Protein AF-A0A7L5A5Z2-F1 (afdb_monomer_lite)

Foldseek 3Di:
DDDDDDDPDPPDDPPPPLVVQADDDFVNVQVQVQVVLVPVQFAWFWQFQDDFDWAAPVCCVVVDDSNLVLVLCVVLVQKDWDWDWAFDQDPVGTDDTDITIIIDGDPVNVVQWDWDADPVGIIITGTFFTKHFPGFDDKDDWDDDPPKTKIKTKTAIATHNGHPSLPDPSNCVVRVSSVCNHVSHPPDIDIFMWMRDSRHIHTDDD

Radius of gyration: 25.79 Å; chains: 1; bounding box: 91×54×58 Å

pLDDT: mean 88.79, std 13.99, range [39.03, 98.56]

Secondary structure (DSSP, 8-state):
---------------THHHHTTS--HHHHHHHHHHHHHHH-EEEEEEESSSSEEEEHHHHHHT-TTHHHHHHHHHTTSEEEEEEEEPPEETTEEPPPEEEEEEEE-HHHHTTEEEEEETTEEEEEEEEEEEEEEEEEEEPPPEEETTEEEEEEEEEEEEES--GGGG-HHHHHH-HHHHHHHHHTTTSEEEEEEEEETTEEEE---

Structure (mmCIF, N/CA/C/O backbone):
data_AF-A0A7L5A5Z2-F1
#
_entry.id   AF-A0A7L5A5Z2-F1
#
loop_
_atom_site.group_PDB
_atom_site.id
_atom_site.type_symbol
_atom_site.label_atom_id
_atom_site.label_alt_id
_atom_site.label_comp_id
_atom_site.label_asym_id
_atom_site.label_entity_id
_atom_site.label_seq_id
_atom_site.pdbx_PDB_ins_code
_atom_site.Cartn_x
_atom_site.Cartn_y
_atom_site.Cartn_z
_atom_site.occupancy
_atom_site.B_iso_or_equiv
_atom_site.auth_seq_id
_atom_site.auth_comp_id
_atom_site.auth_asym_id
_atom_site.auth_atom_id
_atom_site.pdbx_PDB_model_num
ATOM 1 N N . MET A 1 1 ? 67.287 -31.327 -19.440 1.00 39.38 1 MET A N 1
ATOM 2 C CA . MET A 1 1 ? 66.586 -30.627 -20.539 1.00 39.38 1 MET A CA 1
ATOM 3 C C . MET A 1 1 ? 65.178 -30.316 -20.064 1.00 39.38 1 MET A C 1
ATOM 5 O O . MET A 1 1 ? 64.543 -31.178 -19.475 1.00 39.38 1 MET A O 1
ATOM 9 N N . ARG A 1 2 ? 64.784 -29.047 -20.162 1.00 42.53 2 ARG A N 1
ATOM 10 C CA . ARG A 1 2 ? 63.704 -28.406 -19.405 1.00 42.53 2 ARG A CA 1
ATOM 11 C C . ARG A 1 2 ? 62.536 -28.150 -20.361 1.00 42.53 2 ARG A C 1
ATOM 13 O O . ARG A 1 2 ? 62.615 -27.197 -21.124 1.00 42.53 2 ARG A O 1
ATOM 20 N N . ASN A 1 3 ? 61.491 -28.978 -20.331 1.00 39.03 3 ASN A N 1
ATOM 21 C CA . ASN A 1 3 ? 60.297 -28.775 -21.162 1.00 39.03 3 ASN A CA 1
ATOM 22 C C . ASN A 1 3 ? 59.160 -28.185 -20.322 1.00 39.03 3 ASN A C 1
ATOM 24 O O . ASN A 1 3 ? 58.418 -28.898 -19.653 1.00 39.03 3 ASN A O 1
ATOM 28 N N . PHE A 1 4 ? 59.051 -26.858 -20.363 1.00 44.47 4 PHE A N 1
ATOM 29 C CA . PHE A 1 4 ? 57.881 -26.113 -19.907 1.00 44.47 4 PHE A CA 1
ATOM 30 C C . PHE A 1 4 ? 56.745 -26.310 -20.918 1.00 44.47 4 PHE A C 1
ATOM 32 O O . PHE A 1 4 ? 56.842 -25.832 -22.045 1.00 44.47 4 PHE A O 1
ATOM 39 N N . SER A 1 5 ? 55.672 -26.996 -20.523 1.00 58.53 5 SER A N 1
ATOM 40 C CA . SER A 1 5 ? 54.412 -26.985 -21.275 1.00 58.53 5 SER A CA 1
ATOM 41 C C . SER A 1 5 ? 53.570 -25.810 -20.784 1.00 58.53 5 SER A C 1
ATOM 43 O O . SER A 1 5 ? 53.198 -25.742 -19.614 1.00 58.53 5 SER A O 1
ATOM 45 N N . ILE A 1 6 ? 53.341 -24.847 -21.673 1.00 57.06 6 ILE A N 1
ATOM 46 C CA . ILE A 1 6 ? 52.584 -23.619 -21.424 1.00 57.06 6 ILE A CA 1
ATOM 47 C C . ILE A 1 6 ? 51.089 -23.963 -21.421 1.00 57.06 6 ILE A C 1
ATOM 49 O O . ILE A 1 6 ? 50.541 -24.381 -22.438 1.00 57.06 6 ILE A O 1
ATOM 53 N N . PHE A 1 7 ? 50.426 -23.769 -20.279 1.00 52.56 7 PHE A N 1
ATOM 54 C CA . PHE A 1 7 ? 48.967 -23.749 -20.182 1.00 52.56 7 PHE A CA 1
ATOM 55 C C . PHE A 1 7 ? 48.434 -22.472 -20.853 1.00 52.56 7 PHE A C 1
ATOM 57 O O . PHE A 1 7 ? 48.568 -21.376 -20.313 1.00 52.56 7 PHE A O 1
ATOM 64 N N . LEU A 1 8 ? 47.819 -22.607 -22.029 1.00 51.53 8 LEU A N 1
ATOM 65 C CA . LEU A 1 8 ? 47.024 -21.551 -22.662 1.00 51.53 8 LEU A CA 1
ATOM 66 C C . LEU A 1 8 ? 45.628 -21.539 -22.025 1.00 51.53 8 LEU A C 1
ATOM 68 O O . LEU A 1 8 ? 44.729 -22.272 -22.430 1.00 51.53 8 LEU A O 1
ATOM 72 N N . LEU A 1 9 ? 45.459 -20.711 -20.994 1.00 51.78 9 LEU A N 1
ATOM 73 C CA . LEU A 1 9 ? 44.155 -20.395 -20.419 1.00 51.78 9 LEU A CA 1
ATOM 74 C C . LEU A 1 9 ? 43.456 -19.382 -21.344 1.00 51.78 9 LEU A C 1
ATOM 76 O O . LEU A 1 9 ? 43.752 -18.189 -21.315 1.00 51.78 9 LEU A O 1
ATOM 80 N N . ALA A 1 10 ? 42.548 -19.855 -22.197 1.00 51.62 10 ALA A N 1
ATOM 81 C CA . ALA A 1 10 ? 41.680 -18.994 -22.994 1.00 51.62 10 ALA A CA 1
ATOM 82 C C . ALA A 1 10 ? 40.624 -18.342 -22.082 1.00 51.62 10 ALA A C 1
ATOM 84 O O . ALA A 1 10 ? 39.546 -18.887 -21.854 1.00 51.62 10 ALA A O 1
ATOM 85 N N . GLY A 1 11 ? 40.951 -17.176 -21.524 1.00 54.25 11 GLY A N 1
ATOM 86 C CA . GLY A 1 11 ? 39.996 -16.322 -20.823 1.00 54.25 11 GLY A CA 1
ATOM 87 C C . GLY A 1 11 ? 39.050 -15.658 -21.820 1.00 54.25 11 GLY A C 1
ATOM 88 O O . GLY A 1 11 ? 39.396 -14.649 -22.430 1.00 54.25 11 GLY A O 1
ATOM 89 N N . VAL A 1 12 ? 37.854 -16.218 -22.000 1.00 57.66 12 VAL A N 1
ATOM 90 C CA . VAL A 1 12 ? 36.779 -15.569 -22.759 1.00 57.66 12 VAL A CA 1
ATOM 91 C C . VAL A 1 12 ? 36.248 -14.395 -21.938 1.00 57.66 12 VAL A C 1
ATOM 93 O O . VAL A 1 12 ? 35.679 -14.560 -20.860 1.00 57.66 12 VAL A O 1
ATOM 96 N N . VAL A 1 13 ? 36.456 -13.189 -22.458 1.00 55.66 13 VAL A N 1
ATOM 97 C CA . VAL A 1 13 ? 35.975 -11.931 -21.888 1.00 55.66 13 VAL A CA 1
ATOM 98 C C . VAL A 1 13 ? 34.462 -11.818 -22.111 1.00 55.66 13 VAL A C 1
ATOM 100 O O . VAL A 1 13 ? 34.002 -11.499 -23.205 1.00 55.66 13 VAL A O 1
ATOM 103 N N . ALA A 1 14 ? 33.667 -12.057 -21.068 1.00 54.28 14 ALA A N 1
ATOM 104 C CA . ALA A 1 14 ? 32.229 -11.793 -21.073 1.00 54.28 14 ALA A CA 1
ATOM 105 C C . ALA A 1 14 ? 31.945 -10.312 -20.738 1.00 54.28 14 ALA A C 1
ATOM 107 O O . ALA A 1 14 ? 31.600 -9.983 -19.607 1.00 54.28 14 ALA A O 1
ATOM 108 N N . LEU A 1 15 ? 32.100 -9.401 -21.711 1.00 51.59 15 LEU A N 1
ATOM 109 C CA . LEU A 1 15 ? 31.784 -7.963 -21.545 1.00 51.59 15 LEU A CA 1
ATOM 110 C C . LEU A 1 15 ? 30.523 -7.489 -22.297 1.00 51.59 15 LEU A C 1
ATOM 112 O O . LEU A 1 15 ? 30.176 -6.312 -22.236 1.00 51.59 15 LEU A O 1
ATOM 116 N N . THR A 1 16 ? 29.780 -8.368 -22.973 1.00 54.44 16 THR A N 1
ATOM 117 C CA . THR A 1 16 ? 28.629 -7.958 -23.808 1.00 54.44 16 THR A CA 1
ATOM 118 C C . THR A 1 16 ? 27.336 -7.679 -23.028 1.00 54.44 16 THR A C 1
ATOM 120 O O . THR A 1 16 ? 26.398 -7.100 -23.578 1.00 54.44 16 THR A O 1
ATOM 123 N N . ALA A 1 17 ? 27.266 -8.024 -21.739 1.00 55.34 17 ALA A N 1
ATOM 124 C CA . ALA A 1 17 ? 26.054 -7.831 -20.940 1.00 55.34 17 ALA A CA 1
ATOM 125 C C . ALA A 1 17 ? 25.769 -6.351 -20.607 1.00 55.34 17 ALA A C 1
ATOM 127 O O . ALA A 1 17 ? 24.603 -5.957 -20.558 1.00 55.34 17 ALA A O 1
ATOM 128 N N . CYS A 1 18 ? 26.796 -5.508 -20.442 1.00 60.94 18 CYS A N 1
ATOM 129 C CA . CYS A 1 18 ? 26.601 -4.104 -20.051 1.00 60.94 18 CYS A CA 1
ATOM 130 C C . CYS A 1 18 ? 25.964 -3.242 -21.152 1.00 60.94 18 CYS A C 1
ATOM 132 O O . CYS A 1 18 ? 25.148 -2.375 -20.845 1.0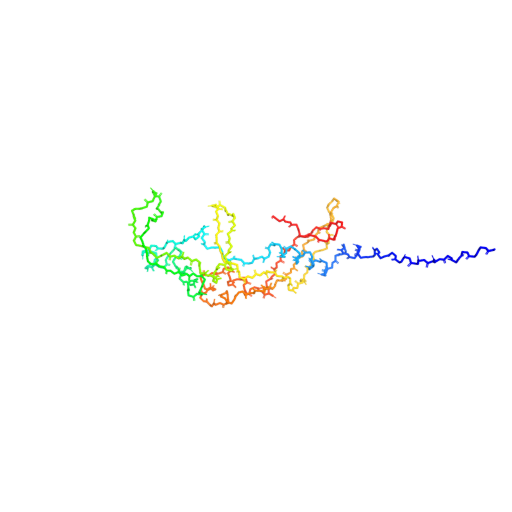0 60.94 18 CYS A O 1
ATOM 134 N N . ASP A 1 19 ? 26.280 -3.489 -22.426 1.00 69.00 19 ASP A N 1
ATOM 135 C CA . ASP A 1 19 ? 25.712 -2.703 -23.532 1.00 69.00 19 ASP A CA 1
ATOM 136 C C . ASP A 1 19 ? 24.227 -3.034 -23.770 1.00 69.00 19 ASP A C 1
ATOM 138 O O . ASP A 1 19 ? 23.398 -2.157 -24.015 1.00 69.00 19 ASP A O 1
ATOM 142 N N . SER A 1 20 ? 23.844 -4.302 -23.582 1.00 82.19 20 SER A N 1
ATOM 143 C CA . SER A 1 20 ? 22.450 -4.740 -23.725 1.00 82.19 20 SER A CA 1
ATOM 144 C C . SER A 1 20 ? 21.488 -4.087 -22.725 1.00 82.19 20 SER A C 1
ATOM 146 O O . SER A 1 20 ? 20.353 -3.789 -23.095 1.00 82.19 20 SER A O 1
ATOM 148 N N . ALA A 1 21 ? 21.934 -3.803 -21.495 1.00 85.44 21 ALA A N 1
ATOM 149 C CA . ALA A 1 21 ? 21.104 -3.216 -20.437 1.00 85.44 21 ALA A CA 1
ATOM 150 C C . ALA A 1 21 ? 20.730 -1.746 -20.701 1.00 85.44 21 ALA A C 1
ATOM 152 O O . ALA A 1 21 ? 19.784 -1.221 -20.111 1.00 85.44 21 ALA A O 1
ATOM 153 N N . ARG A 1 22 ? 21.473 -1.082 -21.594 1.00 89.75 22 ARG A N 1
ATOM 154 C CA . ARG A 1 22 ? 21.305 0.332 -21.947 1.00 89.75 22 ARG A CA 1
ATOM 155 C C . ARG A 1 22 ? 20.376 0.540 -23.141 1.00 89.75 22 ARG A C 1
ATOM 157 O O . ARG A 1 22 ? 19.826 1.625 -23.304 1.00 89.75 22 ARG A O 1
ATOM 164 N N . LYS A 1 23 ? 20.146 -0.496 -23.954 1.00 92.56 23 LYS A N 1
ATOM 165 C CA . LYS A 1 23 ? 19.231 -0.422 -25.102 1.00 92.56 23 LYS A CA 1
ATOM 166 C C . LYS A 1 23 ? 17.790 -0.162 -24.638 1.00 92.56 23 LYS A C 1
ATOM 168 O O . LYS A 1 23 ? 17.363 -0.769 -23.650 1.00 92.56 23 LYS A O 1
ATOM 173 N N . PRO A 1 24 ? 17.019 0.698 -25.322 1.00 94.25 24 PRO A N 1
ATOM 174 C CA . PRO A 1 24 ? 15.598 0.847 -25.037 1.00 94.25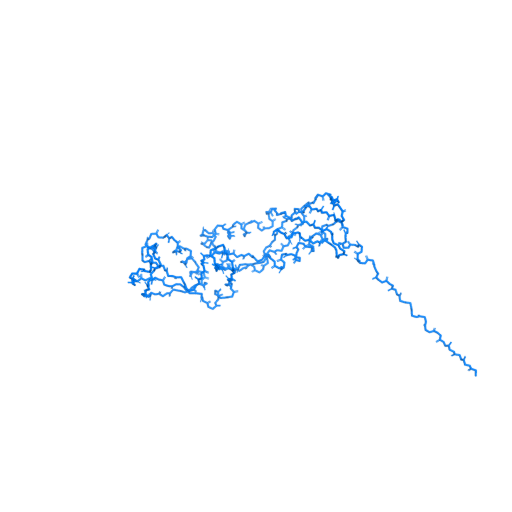 24 PRO A CA 1
ATOM 175 C C . PRO A 1 24 ? 14.871 -0.445 -25.420 1.00 94.25 24 PRO A C 1
ATOM 177 O O . PRO A 1 24 ? 14.907 -0.879 -26.569 1.00 94.25 24 PRO A O 1
ATOM 180 N N . SER A 1 25 ? 14.258 -1.106 -24.442 1.00 95.94 25 SER A N 1
ATOM 181 C CA . SER A 1 25 ? 13.492 -2.332 -24.667 1.00 95.94 25 SER A CA 1
ATOM 182 C C . SER A 1 25 ? 12.504 -2.567 -23.534 1.00 95.94 25 SER A C 1
ATOM 184 O O . SER A 1 25 ? 12.771 -2.209 -22.384 1.00 95.94 25 SER A O 1
ATOM 186 N N . ALA A 1 26 ? 11.397 -3.251 -23.833 1.00 96.94 26 ALA A N 1
ATOM 187 C CA . ALA A 1 26 ? 10.417 -3.644 -22.823 1.00 96.94 26 ALA A CA 1
ATOM 188 C C . ALA A 1 26 ? 11.057 -4.417 -21.653 1.00 96.94 26 ALA A C 1
ATOM 190 O O . ALA A 1 26 ? 10.705 -4.183 -20.500 1.00 96.94 26 ALA A O 1
ATOM 191 N N . GLY A 1 27 ? 12.031 -5.295 -21.926 1.00 97.19 27 GLY A N 1
ATOM 192 C CA . GLY A 1 27 ? 12.733 -6.060 -20.892 1.00 97.19 27 GLY A CA 1
ATOM 193 C C . GLY A 1 27 ? 13.548 -5.179 -19.941 1.00 97.19 27 GLY A C 1
ATOM 194 O O . GLY A 1 27 ? 13.452 -5.333 -18.723 1.00 97.19 27 GLY A O 1
ATOM 195 N N . ASN A 1 28 ? 14.299 -4.215 -20.478 1.00 97.06 28 ASN A N 1
ATOM 196 C CA . ASN A 1 28 ? 15.104 -3.308 -19.659 1.00 97.06 28 ASN A CA 1
ATOM 197 C C . ASN A 1 28 ? 14.233 -2.330 -18.862 1.00 97.06 28 ASN A C 1
ATOM 199 O O . ASN A 1 28 ? 14.493 -2.113 -17.680 1.00 97.06 28 ASN A O 1
ATOM 203 N N . PHE A 1 29 ? 13.172 -1.792 -19.470 1.00 97.69 29 PHE A N 1
ATOM 204 C CA . PHE A 1 29 ? 12.239 -0.903 -18.776 1.00 97.69 29 PHE A CA 1
ATOM 205 C C . PHE A 1 29 ? 11.471 -1.626 -17.679 1.00 97.69 29 PHE A C 1
ATOM 207 O O . PHE A 1 29 ? 11.378 -1.117 -16.566 1.00 97.69 29 PHE A O 1
ATOM 214 N N . ARG A 1 30 ? 10.990 -2.844 -17.953 1.00 98.00 30 ARG A N 1
ATOM 215 C CA . ARG A 1 30 ? 10.365 -3.686 -16.934 1.00 98.00 30 ARG A CA 1
ATOM 216 C C . ARG A 1 30 ? 11.300 -3.897 -15.754 1.00 98.00 30 ARG A C 1
ATOM 218 O O . ARG A 1 30 ? 10.888 -3.672 -14.627 1.00 98.00 30 ARG A O 1
ATOM 225 N N . LYS A 1 31 ? 12.556 -4.276 -16.007 1.00 97.00 31 LYS A N 1
ATOM 226 C CA . LYS A 1 31 ? 13.551 -4.480 -14.948 1.00 97.00 31 LYS A CA 1
ATOM 227 C C . LYS A 1 31 ? 13.756 -3.215 -14.110 1.00 97.00 31 LYS A C 1
ATOM 229 O O . LYS A 1 31 ? 13.762 -3.308 -12.888 1.00 97.00 31 LYS A O 1
ATOM 234 N N . ALA A 1 32 ? 13.893 -2.057 -14.752 1.00 96.69 32 ALA A N 1
ATOM 235 C CA . ALA A 1 32 ? 14.058 -0.776 -14.070 1.00 96.69 32 ALA A CA 1
ATOM 236 C C . ALA A 1 32 ? 12.845 -0.427 -13.190 1.00 96.69 32 ALA A C 1
ATOM 238 O O . ALA A 1 32 ? 13.001 -0.054 -12.027 1.00 96.69 32 ALA A O 1
ATOM 239 N N . ILE A 1 33 ? 11.632 -0.593 -13.726 1.00 97.62 33 ILE A N 1
ATOM 240 C CA . ILE A 1 33 ? 10.387 -0.304 -13.008 1.00 97.62 33 ILE A CA 1
ATOM 241 C C . ILE A 1 33 ? 10.164 -1.320 -11.880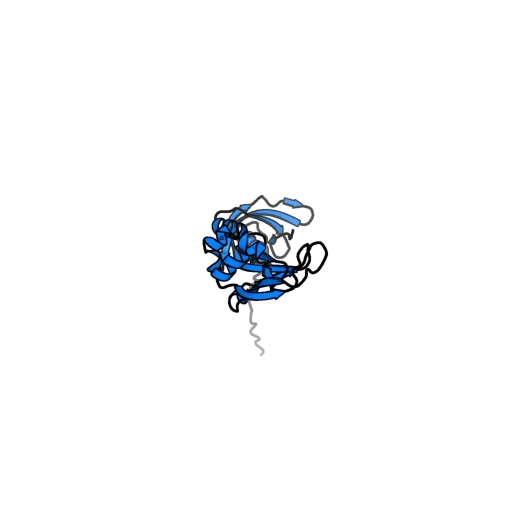 1.00 97.62 33 ILE A C 1
ATOM 243 O O . ILE A 1 33 ? 9.846 -0.913 -10.771 1.00 97.62 33 ILE A O 1
ATOM 247 N N . ASP A 1 34 ? 10.398 -2.616 -12.095 1.00 96.81 34 ASP A N 1
ATOM 248 C CA . ASP A 1 34 ? 10.294 -3.637 -11.042 1.00 96.81 34 ASP A CA 1
ATOM 249 C C . ASP A 1 34 ? 11.307 -3.382 -9.910 1.00 96.81 34 ASP A C 1
ATOM 251 O O . ASP A 1 34 ? 10.969 -3.527 -8.738 1.00 96.81 34 ASP A O 1
ATOM 255 N N . GLN A 1 35 ? 12.529 -2.933 -10.220 1.00 95.81 35 GLN A N 1
ATOM 256 C CA . GLN A 1 35 ? 13.513 -2.529 -9.204 1.00 95.81 35 GLN A CA 1
ATOM 257 C C . GLN A 1 35 ? 13.062 -1.308 -8.394 1.00 95.81 35 GLN A C 1
ATOM 259 O O . GLN A 1 35 ? 13.336 -1.229 -7.194 1.00 95.81 35 GLN A O 1
ATOM 264 N N . TYR A 1 36 ? 12.387 -0.357 -9.039 1.00 96.00 36 TYR A N 1
ATOM 265 C CA . TYR A 1 36 ? 11.783 0.791 -8.370 1.00 96.00 36 TYR A CA 1
ATOM 266 C C . TYR A 1 36 ? 10.607 0.359 -7.478 1.00 96.00 36 TYR A C 1
ATOM 268 O O . TYR A 1 36 ? 10.575 0.679 -6.287 1.00 96.00 36 TYR A O 1
ATOM 276 N N . LEU A 1 37 ? 9.685 -0.444 -8.013 1.00 95.88 37 LEU A N 1
ATOM 277 C CA . LEU A 1 37 ? 8.515 -0.947 -7.295 1.00 95.88 37 LEU A CA 1
ATOM 278 C C . LEU A 1 37 ? 8.887 -1.897 -6.147 1.00 95.88 37 LEU A C 1
ATOM 280 O O . LEU A 1 37 ? 8.222 -1.893 -5.119 1.00 95.88 37 LEU A O 1
ATOM 284 N N . ALA A 1 38 ? 9.995 -2.631 -6.232 1.00 94.75 38 ALA A N 1
ATOM 285 C CA . ALA A 1 38 ? 10.497 -3.413 -5.101 1.00 94.75 38 ALA A CA 1
ATOM 286 C C . ALA A 1 38 ? 10.843 -2.541 -3.876 1.00 94.75 38 ALA A C 1
ATOM 288 O O . ALA A 1 38 ? 10.829 -3.029 -2.748 1.00 94.75 38 ALA A O 1
ATOM 289 N N . LYS A 1 39 ? 11.152 -1.253 -4.085 1.00 91.94 39 LYS A N 1
ATOM 290 C CA . LYS A 1 39 ? 11.479 -0.297 -3.016 1.00 91.94 39 LYS A CA 1
ATOM 291 C C . LYS A 1 39 ? 10.279 0.548 -2.588 1.00 91.94 39 LYS A C 1
ATOM 293 O O . LYS A 1 39 ? 10.166 0.868 -1.411 1.00 91.94 39 LYS A O 1
ATOM 298 N N . GLN A 1 40 ? 9.422 0.939 -3.534 1.00 88.56 40 GLN A N 1
ATOM 299 C CA . GLN A 1 40 ? 8.365 1.944 -3.317 1.00 88.56 40 GLN A CA 1
ATOM 300 C C . GLN A 1 40 ? 6.958 1.475 -3.723 1.00 88.56 40 GLN A C 1
ATOM 302 O O . GLN A 1 40 ? 5.994 2.219 -3.604 1.00 88.56 40 GLN A O 1
ATOM 307 N N . GLY A 1 41 ? 6.813 0.241 -4.199 1.00 90.00 41 GLY A N 1
ATOM 308 C CA . GLY A 1 41 ? 5.571 -0.295 -4.758 1.00 90.00 41 GLY A CA 1
ATOM 309 C C . GLY A 1 41 ? 4.582 -0.836 -3.729 1.00 90.00 41 GLY A C 1
ATOM 310 O O . GLY A 1 41 ? 3.584 -1.429 -4.133 1.00 90.00 41 GLY A O 1
ATOM 311 N N . LYS A 1 42 ? 4.826 -0.662 -2.425 1.00 94.38 42 LYS A N 1
ATOM 312 C CA . LYS A 1 42 ? 3.885 -1.093 -1.383 1.00 94.38 42 LYS A CA 1
ATOM 313 C C . LYS A 1 42 ? 2.570 -0.332 -1.502 1.00 94.38 42 LYS A C 1
ATOM 315 O O . LYS A 1 42 ? 2.546 0.895 -1.442 1.00 94.38 42 LYS A O 1
ATOM 320 N N . THR A 1 43 ? 1.472 -1.065 -1.635 1.00 95.31 43 THR A N 1
ATOM 321 C CA . THR A 1 43 ? 0.124 -0.498 -1.670 1.00 95.31 43 THR A CA 1
ATOM 322 C C . THR A 1 43 ? -0.467 -0.539 -0.273 1.00 95.31 43 THR A C 1
ATOM 324 O O . THR A 1 43 ? -0.669 -1.621 0.280 1.00 95.31 43 THR A O 1
ATOM 327 N N . CYS A 1 44 ? -0.729 0.633 0.302 1.00 95.62 44 CYS A N 1
ATOM 328 C CA . CYS A 1 44 ? -1.257 0.771 1.655 1.00 95.62 44 CYS A CA 1
ATOM 329 C C . CYS A 1 44 ? -2.409 1.766 1.674 1.00 95.62 44 CYS A C 1
ATOM 331 O O . CYS A 1 44 ? -2.341 2.787 0.991 1.00 95.62 44 CYS A O 1
ATOM 333 N N . THR A 1 45 ? -3.422 1.471 2.485 1.00 95.19 45 THR A N 1
ATOM 334 C CA . THR A 1 45 ? -4.485 2.424 2.805 1.00 95.19 45 THR A CA 1
ATOM 335 C C . THR A 1 45 ? -4.145 3.108 4.126 1.00 95.19 45 THR A C 1
ATOM 337 O O . THR A 1 45 ? -3.874 2.442 5.130 1.00 95.19 45 THR A O 1
ATOM 340 N N . TRP A 1 46 ? -4.040 4.436 4.105 1.00 93.19 46 TRP A N 1
ATOM 341 C CA . TRP A 1 46 ? -3.632 5.244 5.258 1.00 93.19 46 TRP A CA 1
ATOM 342 C C . TRP A 1 46 ? -4.876 5.724 5.984 1.00 93.19 46 TRP A C 1
ATOM 344 O O . TRP A 1 46 ? -5.716 6.383 5.380 1.00 93.19 46 TRP A O 1
ATOM 354 N N . VAL A 1 47 ? -4.990 5.387 7.265 1.00 90.00 47 VAL A N 1
ATOM 355 C CA . VAL A 1 47 ? -6.268 5.480 7.980 1.00 90.00 47 VAL A CA 1
ATOM 356 C C . VAL A 1 47 ? -6.238 6.580 9.033 1.00 90.00 47 VAL A C 1
ATOM 358 O O . VAL A 1 47 ? -7.146 7.398 9.108 1.00 90.00 47 VAL A O 1
ATOM 361 N N . VAL A 1 48 ? -5.179 6.630 9.841 1.00 89.62 48 VAL A N 1
ATOM 362 C CA . VAL A 1 48 ? -5.074 7.533 10.999 1.00 89.62 48 VAL A CA 1
ATOM 363 C C . VAL A 1 48 ? -3.642 8.019 11.185 1.00 89.62 48 VAL A C 1
ATOM 365 O O . VAL A 1 48 ? -2.735 7.591 10.477 1.00 89.62 48 VAL A O 1
ATOM 368 N N . THR A 1 49 ? -3.406 8.910 12.145 1.00 87.69 49 THR A N 1
ATOM 369 C CA . THR A 1 49 ? -2.049 9.345 12.508 1.00 87.69 49 THR A CA 1
ATOM 370 C C . THR A 1 49 ? -1.287 8.260 13.270 1.00 87.69 49 THR A C 1
ATOM 372 O O . THR A 1 49 ? -0.134 7.966 12.951 1.00 87.69 49 THR A O 1
ATOM 375 N N . SER A 1 50 ? -1.943 7.615 14.236 1.00 89.81 50 SER A N 1
ATOM 376 C CA . SER A 1 50 ? -1.408 6.495 15.011 1.00 89.81 50 SER A CA 1
ATOM 377 C C . SER A 1 50 ? -2.525 5.644 15.623 1.00 89.81 50 SER A C 1
ATOM 379 O O . SER A 1 50 ? -3.670 6.074 15.721 1.00 89.81 50 SER A O 1
ATOM 381 N N . PHE A 1 51 ? -2.167 4.428 16.040 1.00 92.00 51 PHE A N 1
ATOM 382 C CA . PHE A 1 51 ? -2.988 3.593 16.920 1.00 92.00 51 PHE A CA 1
ATOM 383 C C . PHE A 1 51 ? -2.489 3.714 18.374 1.00 92.00 51 PHE A C 1
ATOM 385 O O . PHE A 1 51 ? -1.287 3.936 18.558 1.00 92.00 51 PHE A O 1
ATOM 392 N N . PRO A 1 52 ? -3.347 3.521 19.398 1.00 94.56 52 PRO A N 1
ATOM 393 C CA . PRO A 1 52 ? -4.784 3.223 19.323 1.00 94.56 52 PRO A CA 1
ATOM 394 C C . PRO A 1 52 ? -5.629 4.392 18.800 1.00 94.56 52 PRO A C 1
ATOM 396 O O . PRO A 1 52 ? -5.205 5.543 18.864 1.00 94.56 52 PRO A O 1
ATOM 399 N N . VAL A 1 53 ? -6.832 4.082 18.312 1.00 93.75 53 VAL A N 1
ATOM 400 C CA . VAL A 1 53 ? -7.822 5.075 17.861 1.00 93.75 53 VAL A CA 1
ATOM 401 C C . VAL A 1 53 ? -9.035 5.022 18.774 1.00 93.75 53 VAL A C 1
ATOM 403 O O . VAL A 1 53 ? -9.639 3.964 18.932 1.00 93.75 53 VAL A O 1
ATOM 406 N N . ASP A 1 54 ? -9.413 6.162 19.340 1.00 94.06 54 ASP A N 1
ATOM 407 C CA . ASP A 1 54 ? -10.610 6.290 20.167 1.00 94.06 54 ASP A CA 1
ATOM 408 C C . ASP A 1 54 ? -11.742 6.907 19.352 1.00 94.06 54 ASP A C 1
ATOM 410 O O . ASP A 1 54 ? -11.604 8.009 18.827 1.00 94.06 54 ASP A O 1
ATOM 414 N N . VAL A 1 55 ? -12.869 6.199 19.264 1.00 93.81 55 VAL A N 1
ATOM 415 C CA . VAL A 1 55 ? -14.070 6.663 18.561 1.00 93.81 55 VAL A CA 1
ATOM 416 C C . VAL A 1 55 ? -15.157 6.989 19.581 1.00 93.81 55 VAL A C 1
ATOM 418 O O . VAL A 1 55 ? -15.565 6.137 20.380 1.00 93.81 55 VAL A O 1
ATOM 421 N 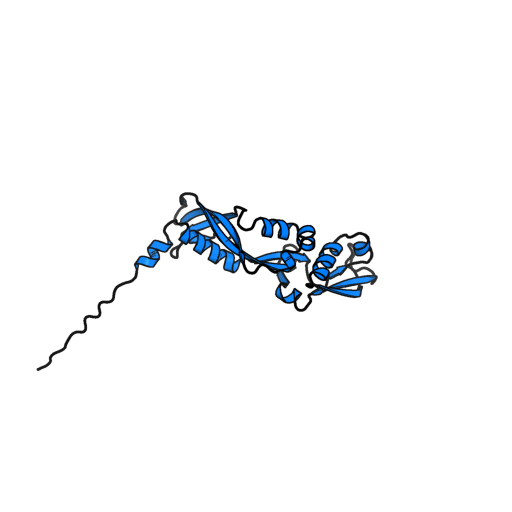N . SER A 1 56 ? -15.654 8.225 19.557 1.00 92.19 56 SER A N 1
ATOM 422 C CA . SER A 1 56 ? -16.701 8.683 20.477 1.00 92.19 56 SER A CA 1
ATOM 423 C C . SER A 1 56 ? -18.047 7.985 20.237 1.00 92.19 56 SER A C 1
ATOM 425 O O . SER A 1 56 ? -18.341 7.531 19.131 1.00 92.19 56 SER A O 1
ATOM 427 N N . GLU A 1 57 ? -18.919 7.934 21.252 1.00 91.56 57 GLU A N 1
ATOM 428 C CA . GLU A 1 57 ? -20.289 7.412 21.079 1.00 91.56 57 GLU A CA 1
ATOM 429 C C . GLU A 1 57 ? -21.066 8.151 19.970 1.00 91.56 57 GLU A C 1
ATOM 431 O O . GLU A 1 57 ? -21.880 7.547 19.273 1.00 91.56 57 GLU A O 1
ATOM 436 N N . SER A 1 58 ? -20.831 9.457 19.797 1.00 91.00 58 SER A N 1
ATOM 437 C CA . SER A 1 58 ? -21.461 10.255 18.739 1.00 91.00 58 SER A CA 1
ATOM 438 C C . SER A 1 58 ? -21.019 9.821 17.347 1.00 91.00 58 SER A C 1
ATOM 440 O O . SER A 1 58 ? -21.871 9.634 16.484 1.00 91.00 58 SER A O 1
ATOM 442 N N . GLU A 1 59 ? -19.718 9.615 17.133 1.00 92.38 59 GLU A N 1
ATOM 443 C CA . GLU A 1 59 ? -19.192 9.153 15.843 1.00 92.38 59 GLU A CA 1
ATOM 444 C C . GLU A 1 59 ? -19.695 7.751 15.502 1.00 92.38 59 GLU A C 1
ATOM 446 O O . GLU A 1 59 ? -20.052 7.490 14.357 1.00 92.38 59 GLU A O 1
ATOM 451 N N . GLN A 1 60 ? -19.806 6.873 16.503 1.00 92.88 60 GLN A N 1
ATOM 452 C CA . GLN A 1 60 ? -20.387 5.541 16.328 1.00 92.88 60 GLN A CA 1
ATOM 453 C C . GLN A 1 60 ? -21.861 5.611 15.904 1.00 92.88 60 GLN A C 1
ATOM 455 O O . GLN A 1 60 ? -22.272 4.917 14.978 1.00 92.88 60 GLN A O 1
ATOM 460 N N . LYS A 1 61 ? -22.669 6.457 16.556 1.00 93.50 61 LYS A N 1
ATOM 461 C CA . LYS A 1 61 ? -24.098 6.604 16.227 1.00 93.50 61 LYS A CA 1
ATOM 462 C C . LYS A 1 61 ? -24.321 7.244 14.859 1.00 93.50 61 LYS A C 1
ATOM 464 O O . LYS A 1 61 ? -25.252 6.859 14.162 1.00 93.50 61 LYS A O 1
ATOM 469 N N . LEU A 1 62 ? -23.485 8.213 14.492 1.00 94.88 62 LEU A N 1
ATOM 470 C CA . LEU A 1 62 ? -23.593 8.953 13.233 1.00 94.88 62 L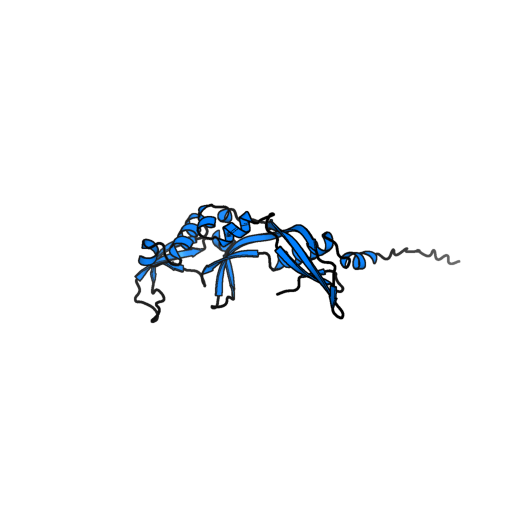EU A CA 1
ATOM 471 C C . LEU A 1 62 ? -22.853 8.289 12.066 1.00 94.88 62 LEU A C 1
ATOM 473 O O . LEU A 1 62 ? -22.976 8.774 10.947 1.00 94.88 62 LEU A O 1
ATOM 477 N N . GLN A 1 63 ? -22.092 7.214 12.315 1.00 93.56 63 GLN A N 1
ATOM 478 C CA . GLN A 1 63 ? -21.207 6.583 11.326 1.00 93.56 63 GLN A CA 1
ATOM 479 C C . GLN A 1 63 ? -20.290 7.613 10.648 1.00 93.56 63 GLN A C 1
ATOM 481 O O . GLN A 1 63 ? -20.150 7.660 9.430 1.00 93.56 63 GLN A O 1
ATOM 486 N N . SER A 1 64 ? -19.682 8.478 11.461 1.00 92.50 64 SER A N 1
ATOM 487 C CA . SER A 1 64 ? -18.869 9.604 11.001 1.00 92.50 64 SER A CA 1
ATOM 488 C C . SER A 1 64 ? -17.416 9.493 11.456 1.00 92.50 64 SER A C 1
ATOM 490 O O . SER A 1 64 ? -17.088 8.735 12.371 1.00 92.50 64 SER A O 1
ATOM 492 N N . GLY A 1 65 ? -16.543 10.313 10.868 1.00 90.25 65 GLY A N 1
ATOM 493 C CA . GLY A 1 65 ? -15.126 10.335 11.233 1.00 90.25 65 GLY A CA 1
ATOM 494 C C . GLY A 1 65 ? -14.462 8.990 10.940 1.00 90.25 65 GLY A C 1
ATOM 495 O O . GLY A 1 65 ? -14.684 8.407 9.883 1.00 90.25 65 GLY A O 1
ATOM 496 N N . ALA A 1 66 ? -13.672 8.483 11.887 1.00 91.69 66 ALA A N 1
ATOM 497 C CA . ALA A 1 66 ? -12.993 7.195 11.738 1.00 91.69 66 ALA A CA 1
ATOM 498 C C . ALA A 1 66 ? -13.909 5.980 11.997 1.00 91.69 66 ALA A C 1
ATOM 500 O O . ALA A 1 66 ? -13.502 4.850 11.734 1.00 91.69 66 ALA A O 1
ATOM 501 N N . ALA A 1 67 ? -15.130 6.179 12.514 1.00 94.81 67 ALA A N 1
ATOM 502 C CA . ALA A 1 67 ? -16.009 5.092 12.952 1.00 94.81 67 ALA A CA 1
ATOM 503 C C . ALA A 1 67 ? -16.271 4.000 11.891 1.00 94.81 67 ALA A C 1
ATOM 505 O O . ALA A 1 67 ? -16.024 2.833 12.214 1.00 94.81 67 ALA A O 1
ATOM 506 N N . PRO A 1 68 ? -16.720 4.318 10.656 1.00 96.31 68 PRO A N 1
ATOM 507 C CA . PRO A 1 68 ? -17.032 3.282 9.667 1.00 96.31 68 PRO A CA 1
ATOM 508 C C . PRO A 1 68 ? -15.777 2.510 9.230 1.00 96.31 68 PRO A C 1
ATOM 510 O O . PRO A 1 68 ? -15.777 1.279 9.190 1.00 96.31 68 PRO A O 1
ATOM 513 N N . GLN A 1 69 ? -14.659 3.215 9.039 1.00 96.38 69 GLN A N 1
ATOM 514 C CA . GLN A 1 69 ? -13.369 2.613 8.695 1.00 96.38 69 GLN A CA 1
ATOM 515 C C . GLN A 1 69 ? -12.866 1.662 9.789 1.00 96.38 69 GLN A C 1
ATOM 517 O O . GLN A 1 69 ? -12.450 0.542 9.493 1.00 96.38 69 GLN A O 1
ATOM 522 N N . MET A 1 70 ? -12.922 2.075 11.061 1.00 97.38 70 MET A N 1
ATOM 523 C CA . MET A 1 70 ? -12.512 1.225 12.183 1.00 97.38 70 MET A CA 1
ATOM 524 C C . MET A 1 70 ? -13.386 -0.028 12.295 1.00 97.38 70 MET A C 1
ATOM 526 O O . MET A 1 70 ? -12.863 -1.116 12.537 1.00 97.38 70 MET A O 1
ATOM 530 N N . ALA A 1 71 ? -14.699 0.109 12.087 1.00 97.44 71 ALA A N 1
ATOM 531 C CA . ALA A 1 71 ? -15.636 -1.005 12.161 1.00 97.44 71 ALA A CA 1
ATOM 532 C C . ALA A 1 71 ? -15.341 -2.072 11.096 1.00 97.44 71 ALA A C 1
ATOM 534 O O . ALA A 1 71 ? -15.255 -3.255 11.418 1.00 97.44 71 ALA A O 1
ATOM 535 N N . VAL A 1 72 ? -15.118 -1.674 9.842 1.00 97.94 72 VAL A N 1
ATOM 536 C CA . VAL A 1 72 ? -14.830 -2.637 8.769 1.00 97.94 72 VAL A CA 1
ATOM 537 C C . VAL A 1 72 ? -13.451 -3.288 8.938 1.00 97.94 72 VAL A C 1
ATOM 539 O O . VAL A 1 72 ? -13.307 -4.490 8.708 1.00 97.94 72 VAL A O 1
ATOM 542 N N . LEU A 1 73 ? -12.445 -2.552 9.420 1.00 98.31 73 LEU A N 1
ATOM 543 C CA . LEU A 1 73 ? -11.133 -3.125 9.752 1.00 98.31 73 LEU A CA 1
ATOM 544 C C . LEU A 1 73 ? -11.198 -4.113 10.934 1.00 98.31 73 LEU A C 1
ATOM 546 O O . LEU A 1 73 ? -10.462 -5.102 10.947 1.00 98.31 73 LEU A O 1
ATOM 550 N N . GLU A 1 74 ? -12.078 -3.878 11.911 1.00 98.38 74 GLU A N 1
ATOM 551 C CA . GLU A 1 74 ? -12.369 -4.826 12.995 1.00 98.38 74 GLU A CA 1
ATOM 552 C C . GLU A 1 74 ? -13.040 -6.099 12.461 1.00 98.38 74 GLU A C 1
ATOM 554 O O . GLU A 1 74 ? -12.580 -7.203 12.749 1.00 98.38 74 GLU A O 1
ATOM 559 N N . VAL A 1 75 ? -14.061 -5.971 11.609 1.00 98.19 75 VAL A N 1
ATOM 560 C CA . VAL A 1 75 ? -14.729 -7.125 10.975 1.00 98.19 75 VAL A CA 1
ATOM 561 C C . VAL A 1 75 ? -13.765 -7.920 10.080 1.00 98.19 75 VAL A C 1
ATOM 563 O O . VAL A 1 75 ? -13.862 -9.145 9.986 1.00 98.19 75 VAL A O 1
ATOM 566 N N . ALA A 1 76 ? -12.797 -7.251 9.451 1.00 98.00 76 ALA A N 1
ATOM 567 C CA . ALA A 1 76 ? -11.722 -7.888 8.694 1.00 98.00 76 ALA A CA 1
ATOM 568 C C . ALA A 1 76 ? -10.648 -8.561 9.579 1.00 98.00 76 ALA A C 1
ATOM 570 O O . ALA A 1 76 ? -9.734 -9.193 9.048 1.00 98.00 76 ALA A O 1
ATOM 571 N N . GLY A 1 77 ? -10.742 -8.440 10.908 1.00 98.12 77 GLY A N 1
ATOM 572 C CA . GLY A 1 77 ? -9.826 -9.041 11.879 1.00 98.12 77 GLY A CA 1
ATOM 573 C C . GLY A 1 77 ? -8.504 -8.290 12.066 1.00 98.12 77 GLY A C 1
ATOM 574 O O . GLY A 1 77 ? -7.619 -8.783 12.768 1.00 98.12 77 GLY A O 1
ATOM 575 N N . LEU A 1 78 ? -8.345 -7.108 11.461 1.00 98.31 78 LEU A N 1
ATOM 576 C CA . LEU A 1 78 ? -7.130 -6.293 11.576 1.00 98.31 78 LEU A CA 1
ATOM 577 C C . LEU A 1 78 ? -7.097 -5.488 12.873 1.00 98.31 78 LEU A C 1
ATOM 579 O O . LEU A 1 78 ? -6.025 -5.236 13.424 1.00 98.31 78 LEU A O 1
ATOM 583 N N . LEU A 1 79 ? -8.270 -5.099 13.367 1.00 98.50 79 LEU A N 1
ATOM 584 C CA . LEU A 1 79 ? -8.433 -4.384 14.625 1.00 98.50 79 LEU A CA 1
ATOM 585 C C . LEU A 1 79 ? -9.250 -5.214 15.614 1.00 98.50 79 LEU A C 1
ATOM 587 O O . LEU A 1 79 ? -10.059 -6.053 15.230 1.00 98.50 79 LEU A O 1
ATOM 591 N N . ARG A 1 80 ? -9.036 -4.950 16.899 1.00 98.44 80 ARG A N 1
ATOM 592 C CA . ARG A 1 80 ? -9.942 -5.325 17.986 1.00 98.44 80 ARG A CA 1
ATOM 593 C C . ARG A 1 80 ? -10.397 -4.069 18.698 1.00 98.44 80 ARG A C 1
ATOM 595 O O . ARG A 1 80 ? -9.611 -3.124 18.816 1.00 98.44 80 ARG A O 1
ATOM 602 N N . SER A 1 81 ? -11.617 -4.084 19.212 1.00 97.88 81 SER A N 1
ATOM 603 C CA . SER A 1 81 ? -12.132 -2.990 20.020 1.00 97.88 81 SER A CA 1
ATOM 604 C C . SER A 1 81 ? -12.329 -3.329 21.496 1.00 97.88 81 SER A C 1
ATOM 606 O O . SER A 1 81 ? -12.431 -4.491 21.891 1.00 97.88 81 SER A O 1
ATOM 608 N N . SER A 1 82 ? -12.372 -2.283 22.318 1.00 97.62 82 SER A N 1
ATOM 609 C CA . SER A 1 82 ? -12.760 -2.337 23.728 1.00 97.62 82 SER A CA 1
ATOM 610 C C . SER A 1 82 ? -13.417 -1.025 24.147 1.00 97.62 82 SER A C 1
ATOM 612 O O . SER A 1 82 ? -12.951 0.046 23.745 1.00 97.62 82 SER A O 1
ATOM 614 N N . ASP A 1 83 ? -14.433 -1.090 25.002 1.00 96.75 83 ASP A N 1
ATOM 615 C CA . ASP A 1 83 ? -15.007 0.103 25.623 1.00 96.75 83 ASP A CA 1
ATOM 616 C C . ASP A 1 83 ? -14.092 0.621 26.738 1.00 96.75 83 ASP A C 1
ATOM 618 O O . ASP A 1 83 ? -13.626 -0.136 27.592 1.00 96.75 83 ASP A O 1
ATOM 622 N N . THR A 1 84 ? -13.822 1.925 26.737 1.00 95.19 84 THR A N 1
ATOM 623 C CA . THR A 1 84 ? -12.986 2.575 27.751 1.00 95.19 84 THR A CA 1
ATOM 624 C C . THR A 1 84 ? -13.416 4.022 27.985 1.00 95.19 84 THR A C 1
ATOM 626 O O . THR A 1 84 ? -14.337 4.531 27.346 1.00 95.19 84 THR A O 1
ATOM 629 N N . VAL A 1 85 ? -12.765 4.693 28.933 1.00 91.69 85 VAL A N 1
ATOM 630 C CA . VAL A 1 85 ? -12.935 6.121 29.197 1.00 91.69 85 VAL A CA 1
ATOM 631 C C . VAL A 1 85 ? -11.643 6.835 28.822 1.00 91.69 85 VAL A C 1
ATOM 633 O O . VAL A 1 85 ? -10.587 6.549 29.383 1.00 91.69 85 VAL A O 1
ATOM 636 N N . ALA A 1 86 ? -11.725 7.773 27.883 1.00 86.81 86 ALA A N 1
ATOM 637 C CA . ALA A 1 86 ? -10.578 8.550 27.427 1.00 86.81 86 ALA A CA 1
ATOM 638 C C . ALA A 1 86 ? -10.957 10.016 27.202 1.00 86.81 86 ALA A C 1
ATOM 640 O O . ALA A 1 86 ? -12.115 10.349 26.932 1.00 86.81 86 ALA A O 1
ATOM 641 N N . ALA A 1 87 ? -9.970 10.903 27.325 1.00 81.25 87 ALA A N 1
ATOM 642 C CA . ALA A 1 87 ? -10.096 12.271 26.842 1.00 81.25 87 ALA A CA 1
ATOM 643 C C . ALA A 1 87 ? -9.988 12.249 25.313 1.00 81.25 87 ALA A C 1
ATOM 645 O O . ALA A 1 87 ? -8.992 11.769 24.773 1.00 81.25 87 ALA A O 1
ATOM 646 N N . VAL A 1 88 ? -11.003 12.759 24.619 1.00 70.75 88 VAL A N 1
ATOM 647 C CA . VAL A 1 88 ? -10.974 12.875 23.158 1.00 70.75 88 VAL A CA 1
ATOM 648 C C . VAL A 1 88 ? -10.367 14.237 22.803 1.00 70.75 88 VAL A C 1
ATOM 650 O O . VAL A 1 88 ? -10.732 15.241 23.429 1.00 70.75 88 VAL A O 1
ATOM 653 N N . PRO A 1 89 ? -9.436 14.317 21.835 1.00 66.88 89 PRO A N 1
ATOM 654 C CA . PRO A 1 89 ? -8.923 15.597 21.363 1.00 66.88 89 PRO A CA 1
ATOM 655 C C . PRO A 1 89 ? -10.066 16.463 20.814 1.00 66.88 89 PRO A C 1
ATOM 657 O O . PRO A 1 89 ? -10.735 16.087 19.854 1.00 66.88 89 PRO A O 1
ATOM 660 N N . GLY A 1 90 ? -10.311 17.617 21.434 1.00 63.84 90 GLY A N 1
ATOM 661 C CA . GLY A 1 90 ? -11.242 18.628 20.941 1.00 63.84 90 GLY A CA 1
ATOM 662 C C . GLY A 1 90 ? -10.508 19.806 20.301 1.00 63.84 90 GLY A C 1
ATOM 663 O O . GLY A 1 90 ? -9.319 20.018 20.535 1.00 63.84 90 GLY A O 1
ATOM 664 N N . ILE A 1 91 ? -11.240 20.629 19.543 1.00 61.91 91 ILE A N 1
ATOM 665 C CA . ILE A 1 91 ? -10.715 21.856 18.906 1.00 61.91 91 ILE A CA 1
ATOM 666 C C . ILE A 1 91 ? -10.125 22.836 19.944 1.00 61.91 91 ILE A C 1
ATOM 668 O O . ILE A 1 91 ? -9.210 23.590 19.632 1.00 61.91 91 ILE A O 1
ATOM 672 N N . LEU A 1 92 ? -10.617 22.803 21.189 1.00 69.31 92 LEU A N 1
ATOM 673 C CA . LEU A 1 92 ? -10.187 23.670 22.298 1.00 69.31 92 LEU A CA 1
ATOM 674 C C . LEU A 1 92 ? -9.220 22.981 23.285 1.00 69.31 92 LEU A C 1
ATOM 676 O O . LEU A 1 92 ? -8.998 23.492 24.379 1.00 69.31 92 LEU A O 1
ATOM 680 N N . GLY A 1 93 ? -8.659 21.823 22.923 1.00 66.31 93 GLY A N 1
ATOM 681 C CA . GLY A 1 93 ? -7.815 21.000 23.795 1.00 66.31 93 GLY A CA 1
ATOM 682 C C . GLY A 1 93 ? -8.498 19.705 24.259 1.00 66.31 93 GLY A C 1
ATOM 683 O O . GLY A 1 93 ? -9.584 19.367 23.777 1.00 66.31 93 GLY A O 1
ATOM 684 N N . PRO A 1 94 ? -7.860 18.935 25.163 1.00 67.75 94 PRO A N 1
ATOM 685 C CA . PRO A 1 94 ? -8.398 17.666 25.648 1.00 67.75 94 PRO A CA 1
ATOM 686 C C . PRO A 1 94 ? -9.759 17.868 26.319 1.00 67.75 94 PRO A C 1
ATOM 688 O O . PRO A 1 94 ? -9.892 18.683 27.233 1.00 67.75 94 PRO A O 1
ATOM 691 N N . SER A 1 95 ? -10.779 17.130 25.877 1.00 71.25 95 SER A N 1
ATOM 692 C CA . SER A 1 95 ? -12.087 17.174 26.527 1.00 71.25 95 SER A CA 1
ATOM 693 C C . SER A 1 95 ? -12.064 16.446 27.871 1.00 71.25 95 SER A C 1
ATOM 695 O O . SER A 1 95 ? -11.205 15.598 28.122 1.00 71.25 95 SER A O 1
ATOM 697 N N . ALA A 1 96 ? -13.079 16.693 28.707 1.00 80.44 96 ALA A N 1
ATOM 698 C CA . ALA A 1 96 ? -13.359 15.814 29.841 1.00 80.44 96 ALA A CA 1
ATOM 699 C C . ALA A 1 96 ? -13.419 14.344 29.366 1.00 80.44 96 ALA A C 1
ATOM 701 O O . ALA A 1 96 ? -13.914 14.107 28.252 1.00 80.44 96 ALA A O 1
ATOM 702 N N . PRO A 1 97 ? -12.931 13.375 30.164 1.00 86.31 97 PRO A N 1
ATOM 703 C CA . PRO A 1 97 ? -12.982 11.970 29.792 1.00 86.31 97 PRO A CA 1
ATOM 704 C C . PRO A 1 97 ? -14.420 11.521 29.523 1.00 86.31 97 PRO A C 1
ATOM 706 O O . PRO A 1 97 ? -15.340 11.856 30.271 1.00 86.31 97 PRO A O 1
ATOM 709 N N . ARG A 1 98 ? -14.622 10.774 28.440 1.00 89.06 98 ARG A N 1
ATOM 710 C CA . ARG A 1 98 ? -15.925 10.230 28.037 1.00 89.06 98 ARG A CA 1
ATOM 711 C C . ARG A 1 98 ? -15.763 8.776 27.629 1.00 89.06 98 ARG A C 1
ATOM 713 O O . ARG A 1 98 ? -14.651 8.330 27.352 1.00 89.06 98 ARG A O 1
ATOM 720 N N . ARG A 1 99 ? -16.876 8.042 27.592 1.00 92.81 99 ARG A N 1
ATOM 721 C CA . ARG A 1 99 ? -16.883 6.690 27.033 1.00 92.81 99 ARG A CA 1
ATOM 722 C C . ARG A 1 99 ? -16.549 6.743 25.546 1.00 92.81 99 ARG A C 1
ATOM 724 O O . ARG A 1 99 ? -17.119 7.543 24.802 1.00 92.81 99 ARG A O 1
ATOM 731 N N . VAL A 1 100 ? -15.619 5.891 25.148 1.00 95.00 100 VAL A N 1
ATOM 732 C CA . VAL A 1 100 ? -15.150 5.726 23.774 1.00 95.00 100 VAL A CA 1
ATOM 733 C C . VAL A 1 100 ? -15.003 4.243 23.472 1.00 95.00 100 VAL A C 1
ATOM 735 O O . VAL A 1 100 ? -14.751 3.439 24.373 1.00 95.00 100 VAL A O 1
ATOM 738 N N . LYS A 1 101 ? -15.107 3.898 22.191 1.00 96.75 101 LYS A N 1
ATOM 739 C CA . LYS A 1 101 ? -14.710 2.590 21.682 1.00 96.75 101 LYS A CA 1
ATOM 740 C C . LYS A 1 101 ? -13.287 2.715 21.144 1.00 96.75 101 LYS A C 1
ATOM 742 O O . LYS A 1 101 ? -13.057 3.432 20.169 1.00 96.75 101 LYS A O 1
ATOM 747 N N . ARG A 1 102 ? -12.334 2.071 21.816 1.00 97.12 102 ARG A N 1
ATOM 748 C CA . ARG A 1 102 ? -10.911 2.077 21.454 1.00 97.12 102 ARG A CA 1
ATOM 749 C C . ARG A 1 102 ? -10.610 0.938 20.499 1.00 97.12 102 ARG A C 1
ATOM 751 O O . ARG A 1 102 ? -10.938 -0.195 20.825 1.00 97.12 102 ARG A O 1
ATOM 758 N N . TYR A 1 103 ? -9.939 1.225 19.390 1.00 98.00 103 TYR A N 1
ATOM 759 C CA . TYR A 1 103 ? -9.478 0.246 18.411 1.00 98.00 103 TYR A CA 1
ATOM 760 C C . TYR A 1 103 ? -7.957 0.104 18.429 1.00 98.00 103 TYR A C 1
ATOM 762 O O . TYR A 1 103 ? -7.216 1.091 18.389 1.00 98.00 103 TYR A O 1
ATOM 770 N N . GLU A 1 104 ? -7.495 -1.144 18.438 1.00 97.81 104 GLU A N 1
ATOM 771 C CA . GLU A 1 104 ? -6.082 -1.515 18.471 1.00 97.81 104 GLU A CA 1
ATOM 772 C C . GLU A 1 104 ? -5.778 -2.613 17.443 1.00 97.81 104 GLU A C 1
ATOM 774 O O . GLU A 1 104 ? -6.598 -3.518 17.267 1.00 97.81 104 GLU A O 1
ATOM 779 N N . PRO A 1 105 ? -4.600 -2.590 16.789 1.00 98.25 105 PRO A N 1
ATOM 780 C CA . PRO A 1 105 ? -4.179 -3.663 15.898 1.00 98.25 105 PRO A CA 1
ATOM 781 C C . PRO A 1 105 ? -4.148 -5.022 16.601 1.00 98.25 105 PRO A C 1
ATOM 783 O O . PRO A 1 105 ? -3.546 -5.173 17.670 1.00 98.25 105 PRO A O 1
ATOM 786 N N . THR A 1 106 ? -4.761 -6.025 15.975 1.00 98.56 106 THR A N 1
ATOM 787 C CA . THR A 1 106 ? -4.595 -7.431 16.365 1.00 98.56 106 THR A CA 1
ATOM 788 C C . THR A 1 106 ? -3.196 -7.924 15.988 1.00 98.56 106 THR A C 1
ATOM 790 O O . THR A 1 106 ? -2.464 -7.257 15.255 1.00 98.56 106 THR A O 1
ATOM 793 N N . GLU A 1 107 ? -2.813 -9.121 16.441 1.00 98.12 107 GLU A N 1
ATOM 794 C CA . GLU A 1 107 ? -1.564 -9.750 15.984 1.00 98.12 107 GLU A CA 1
ATOM 795 C C . GLU A 1 107 ? -1.544 -9.979 14.466 1.00 98.12 107 GLU A C 1
ATOM 797 O O . GLU A 1 107 ? -0.498 -9.849 13.834 1.00 98.12 107 GLU A O 1
ATOM 802 N N . GLU A 1 108 ? -2.702 -10.255 13.860 1.00 96.94 108 GLU A N 1
ATOM 803 C CA . GLU A 1 108 ? -2.826 -10.332 12.403 1.00 96.94 108 GLU A CA 1
ATOM 804 C C . GLU A 1 108 ? -2.699 -8.943 11.765 1.00 96.94 108 GLU A C 1
ATOM 806 O O . GLU A 1 108 ? -1.921 -8.763 10.832 1.00 96.94 108 GLU A O 1
ATOM 811 N N . GLY A 1 109 ? -3.383 -7.931 12.308 1.00 97.31 109 GLY A N 1
ATOM 812 C CA . GLY A 1 109 ? -3.319 -6.554 11.818 1.00 97.31 109 GLY A CA 1
ATOM 813 C C . GLY A 1 109 ? -1.906 -5.979 11.813 1.00 97.31 109 GLY A C 1
ATOM 814 O O . GLY A 1 109 ? -1.505 -5.322 10.852 1.00 97.31 109 GLY A O 1
ATOM 815 N N . LYS A 1 110 ? -1.106 -6.288 12.840 1.00 97.56 110 LYS A N 1
ATOM 816 C CA . LYS A 1 110 ? 0.300 -5.866 12.935 1.00 97.56 110 LYS A CA 1
ATOM 817 C C . LYS A 1 110 ? 1.165 -6.348 11.767 1.00 97.56 110 LYS A C 1
ATOM 819 O O . LYS A 1 110 ? 2.130 -5.667 11.441 1.00 97.56 110 LYS A O 1
ATOM 824 N N . LYS A 1 111 ? 0.821 -7.460 11.104 1.00 96.62 111 LYS A N 1
ATOM 825 C CA . LYS A 1 111 ? 1.557 -7.953 9.921 1.00 96.62 111 LYS A CA 1
ATOM 826 C C . LYS A 1 111 ? 1.437 -7.016 8.718 1.00 96.62 111 LYS A C 1
ATOM 828 O O . LYS A 1 111 ? 2.325 -6.997 7.871 1.00 96.62 111 LYS A O 1
ATOM 833 N N . TYR A 1 112 ? 0.347 -6.256 8.648 1.00 97.06 112 TYR A N 1
ATOM 834 C CA . TYR A 1 112 ? 0.057 -5.321 7.560 1.00 97.06 112 TYR A CA 1
ATOM 835 C C . TYR A 1 112 ? 0.278 -3.863 7.970 1.00 97.06 112 TYR A C 1
ATOM 837 O O . TYR A 1 112 ? 0.319 -2.987 7.109 1.00 97.06 112 TYR A O 1
ATOM 845 N N . LEU A 1 113 ? 0.387 -3.586 9.272 1.00 96.50 113 LEU A N 1
ATOM 846 C CA . LEU A 1 113 ? 0.497 -2.236 9.803 1.00 96.50 113 LEU A CA 1
ATOM 847 C C . LEU A 1 113 ? 1.807 -1.577 9.365 1.00 96.50 113 LEU A C 1
ATOM 849 O O . LEU A 1 113 ? 2.897 -2.079 9.627 1.00 96.50 113 LEU A O 1
ATOM 853 N N . GLN A 1 114 ? 1.687 -0.395 8.777 1.00 94.94 114 GLN A N 1
ATOM 854 C CA . GLN A 1 114 ? 2.806 0.461 8.433 1.00 94.94 114 GLN A CA 1
ATOM 855 C C . GLN A 1 114 ? 2.602 1.841 9.047 1.00 94.94 114 GLN A C 1
ATOM 857 O O . GLN A 1 114 ? 1.518 2.417 8.971 1.00 94.94 114 GLN A O 1
ATOM 862 N N . GLN A 1 115 ? 3.674 2.384 9.618 1.00 92.38 115 GLN A N 1
ATOM 863 C CA . GLN A 1 115 ? 3.750 3.771 10.064 1.00 92.38 115 GLN A CA 1
ATOM 864 C C . GLN A 1 115 ? 4.865 4.474 9.303 1.00 92.38 115 GLN A C 1
ATOM 866 O O . GLN A 1 115 ? 5.958 3.923 9.148 1.00 92.38 115 GLN A O 1
ATOM 871 N N . VAL A 1 116 ? 4.571 5.656 8.775 1.00 89.62 116 VAL A N 1
ATOM 872 C CA . VAL A 1 116 ? 5.533 6.487 8.046 1.00 89.62 116 VAL A CA 1
ATOM 873 C C . VAL A 1 116 ? 5.280 7.965 8.343 1.00 89.62 116 VAL A C 1
ATOM 875 O O . VAL A 1 116 ? 4.153 8.335 8.685 1.00 89.62 116 VAL A O 1
ATOM 878 N N . PRO A 1 117 ? 6.277 8.839 8.134 1.00 89.44 117 PRO A N 1
ATOM 879 C CA . PRO A 1 117 ? 6.050 10.277 8.132 1.00 89.44 117 PRO A CA 1
ATOM 880 C C . PRO A 1 117 ? 4.970 10.694 7.114 1.00 89.44 117 PRO A C 1
ATOM 882 O O . PRO A 1 117 ? 4.829 10.113 6.031 1.00 89.44 117 PRO A O 1
ATOM 885 N N . GLY A 1 118 ? 4.201 11.717 7.467 1.00 81.44 118 GLY A N 1
A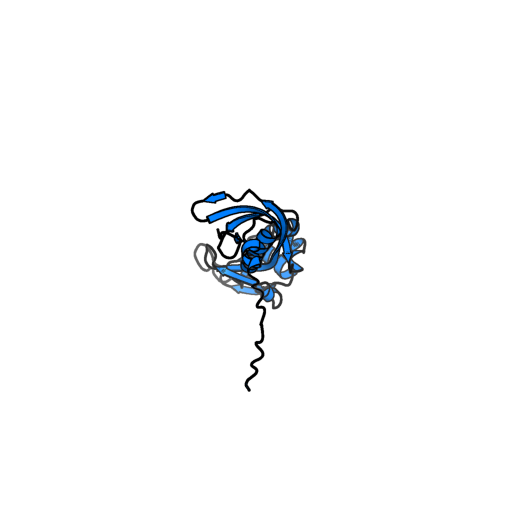TOM 886 C CA . GLY A 1 118 ? 3.155 12.341 6.663 1.00 81.44 118 GLY A CA 1
ATOM 887 C C . GLY A 1 118 ? 3.096 13.853 6.906 1.00 81.44 118 GLY A C 1
ATOM 888 O O . GLY A 1 118 ? 3.760 14.379 7.795 1.00 81.44 118 GLY A O 1
ATOM 889 N N . ALA A 1 119 ? 2.285 14.566 6.118 1.00 77.44 119 ALA A N 1
ATOM 890 C CA . ALA A 1 119 ? 2.220 16.034 6.155 1.00 77.44 119 ALA A CA 1
ATOM 891 C C . ALA A 1 119 ? 1.834 16.611 7.532 1.00 77.44 119 ALA A C 1
ATOM 893 O O . ALA A 1 119 ? 2.262 17.705 7.883 1.00 77.44 119 ALA A O 1
ATOM 894 N N . LEU A 1 120 ? 1.049 15.863 8.315 1.00 77.12 120 LEU A N 1
ATOM 895 C CA . LEU A 1 120 ? 0.569 16.245 9.648 1.00 77.12 120 LEU A CA 1
ATOM 896 C C . LEU A 1 120 ? 1.261 15.458 10.778 1.00 77.12 120 LEU A C 1
ATOM 898 O O . LEU A 1 120 ? 0.689 15.272 11.848 1.00 77.12 120 LEU A O 1
ATOM 902 N N . GLY A 1 121 ? 2.481 14.963 10.544 1.00 84.50 121 GLY A N 1
ATOM 903 C CA . GLY A 1 121 ? 3.253 14.195 11.523 1.00 84.50 121 GLY A CA 1
ATOM 904 C C . GLY A 1 121 ? 3.453 12.749 11.088 1.00 84.50 121 GLY A C 1
ATOM 905 O O . GLY A 1 121 ? 4.129 12.493 10.099 1.00 84.50 121 GLY A O 1
ATOM 906 N N . GLN A 1 122 ? 2.908 11.791 11.833 1.00 87.81 122 GLN A N 1
ATOM 907 C CA . GLN A 1 122 ? 2.915 10.381 11.433 1.00 87.81 122 GLN A CA 1
ATOM 908 C C . GLN A 1 122 ? 1.600 10.020 10.747 1.00 87.81 122 GLN A C 1
ATOM 910 O O . GLN A 1 122 ? 0.563 10.629 11.009 1.00 87.81 122 GLN A O 1
ATOM 915 N N . ARG A 1 123 ? 1.650 9.019 9.871 1.00 90.62 123 ARG A N 1
ATOM 916 C CA . ARG A 1 123 ? 0.473 8.332 9.341 1.00 90.62 123 ARG A CA 1
ATOM 917 C C . ARG A 1 123 ? 0.641 6.830 9.507 1.00 90.62 123 ARG A C 1
ATOM 919 O O . ARG A 1 123 ? 1.714 6.282 9.255 1.00 90.62 123 ARG A O 1
ATOM 926 N N . ALA A 1 124 ? -0.439 6.181 9.907 1.00 94.06 124 ALA A N 1
ATOM 927 C CA . ALA A 1 124 ? -0.558 4.753 10.098 1.00 94.06 124 ALA A CA 1
ATOM 928 C C . ALA A 1 124 ? -1.604 4.189 9.133 1.00 94.06 124 ALA A C 1
ATOM 930 O O . ALA A 1 124 ? -2.657 4.786 8.894 1.00 94.06 124 ALA A O 1
ATOM 931 N N . GLY A 1 125 ? -1.306 3.029 8.568 1.00 95.50 125 GLY A N 1
ATOM 932 C CA . GLY A 1 125 ? -2.158 2.373 7.591 1.00 95.50 125 GLY A CA 1
ATOM 933 C C . GLY A 1 125 ? -1.882 0.885 7.496 1.00 95.50 125 GLY A C 1
ATOM 934 O O . GLY A 1 125 ? -0.959 0.381 8.131 1.00 95.50 125 GLY A O 1
ATOM 935 N N . PHE A 1 126 ? -2.666 0.191 6.680 1.00 97.62 126 PHE A N 1
ATOM 936 C CA . PHE A 1 126 ? -2.484 -1.234 6.425 1.00 97.62 126 PHE A CA 1
ATOM 937 C C . PHE A 1 126 ? -2.085 -1.453 4.967 1.00 97.62 126 PHE A C 1
ATOM 939 O O . PHE A 1 126 ? -2.790 -1.047 4.040 1.00 97.62 126 PHE A O 1
ATOM 946 N N . CYS A 1 127 ? -0.930 -2.078 4.765 1.00 97.50 127 CYS A N 1
ATOM 947 C CA . CYS A 1 127 ? -0.432 -2.456 3.454 1.00 97.50 127 CYS A CA 1
ATOM 948 C C . CYS A 1 127 ? -1.032 -3.792 3.026 1.00 97.50 127 CYS A C 1
ATOM 950 O O . CYS A 1 127 ? -1.030 -4.757 3.784 1.00 97.50 127 CYS A O 1
ATOM 952 N N . TYR A 1 128 ? -1.540 -3.847 1.803 1.00 97.56 128 TYR A N 1
ATOM 953 C CA . TYR A 1 128 ? -2.286 -4.990 1.284 1.00 97.56 128 TYR A CA 1
ATOM 954 C C . TYR A 1 128 ? -1.632 -5.655 0.078 1.00 97.56 128 TYR A C 1
ATOM 956 O O . TYR A 1 128 ? -2.225 -6.558 -0.495 1.00 97.56 128 TYR A O 1
ATOM 964 N N . GLY A 1 129 ? -0.437 -5.235 -0.329 1.00 96.75 129 GLY A N 1
ATOM 965 C CA . GLY A 1 129 ? 0.293 -5.880 -1.415 1.00 96.75 129 GLY A CA 1
ATOM 966 C C . GLY A 1 129 ? 1.437 -5.030 -1.945 1.00 96.75 129 GLY A C 1
ATOM 967 O O . GLY A 1 129 ? 1.722 -3.941 -1.439 1.00 96.75 129 GLY A O 1
ATOM 968 N N . ASP A 1 130 ? 2.088 -5.543 -2.984 1.00 96.00 130 ASP A N 1
ATOM 969 C CA . ASP A 1 130 ? 3.192 -4.879 -3.669 1.00 96.00 130 ASP A CA 1
ATOM 970 C C . ASP A 1 130 ? 2.881 -4.797 -5.175 1.00 96.00 130 ASP A C 1
ATOM 972 O O . ASP A 1 130 ? 2.618 -5.811 -5.829 1.00 96.00 130 ASP A O 1
ATOM 976 N N . LYS A 1 131 ? 2.910 -3.595 -5.760 1.00 96.06 131 LYS A N 1
ATOM 977 C CA . LYS A 1 131 ? 2.823 -3.425 -7.216 1.00 96.06 131 LYS A CA 1
ATOM 978 C C . LYS A 1 131 ? 4.043 -4.071 -7.874 1.00 96.06 131 LYS A C 1
ATOM 980 O O . LYS A 1 131 ? 5.174 -3.886 -7.443 1.00 96.06 131 LYS A O 1
ATOM 985 N N . THR A 1 132 ? 3.810 -4.784 -8.968 1.00 96.62 132 THR A N 1
ATOM 986 C CA . THR A 1 132 ? 4.849 -5.288 -9.879 1.00 96.62 132 THR A CA 1
ATOM 987 C C . THR A 1 132 ? 4.406 -5.052 -11.314 1.00 96.62 132 THR A C 1
ATOM 989 O O . THR A 1 132 ? 3.206 -4.941 -11.580 1.00 96.62 132 THR A O 1
ATOM 992 N N . VAL A 1 133 ? 5.337 -4.976 -12.259 1.00 97.88 133 VAL A N 1
ATOM 993 C CA . VAL A 1 133 ? 4.985 -4.787 -13.667 1.00 97.88 133 VAL A CA 1
ATOM 994 C C . VAL A 1 133 ? 4.247 -6.025 -14.181 1.00 97.88 133 VAL A C 1
ATOM 996 O O . VAL A 1 133 ? 4.754 -7.152 -14.128 1.00 97.88 133 VAL A O 1
ATOM 999 N N . TYR A 1 134 ? 3.043 -5.806 -14.713 1.00 97.75 134 TYR A N 1
ATOM 1000 C CA . TYR A 1 134 ? 2.307 -6.808 -15.480 1.00 97.75 134 TYR A CA 1
ATOM 1001 C C . TYR A 1 134 ? 2.760 -6.792 -16.940 1.00 97.75 134 TYR A C 1
ATOM 1003 O O . TYR A 1 134 ? 3.176 -7.825 -17.462 1.00 97.75 134 TYR A O 1
ATOM 1011 N N . SER A 1 135 ? 2.739 -5.617 -17.578 1.00 97.88 135 SER A N 1
ATOM 1012 C CA . SER A 1 135 ? 3.137 -5.462 -18.978 1.00 97.88 135 SER A CA 1
ATOM 1013 C C . SER A 1 135 ? 3.707 -4.073 -19.261 1.00 97.88 135 SER A C 1
ATOM 1015 O O . SER A 1 135 ? 3.306 -3.096 -18.632 1.00 97.88 135 SER A O 1
ATOM 1017 N N . ILE A 1 136 ? 4.631 -3.982 -20.222 1.00 98.31 136 ILE A N 1
ATOM 1018 C CA . ILE A 1 136 ? 5.000 -2.706 -20.845 1.00 98.31 136 ILE A CA 1
ATOM 1019 C C . ILE A 1 136 ? 4.067 -2.501 -22.034 1.00 98.31 136 ILE A C 1
ATOM 1021 O O . ILE A 1 136 ? 4.016 -3.352 -22.918 1.00 98.31 136 ILE A O 1
ATOM 1025 N N . VAL A 1 137 ? 3.343 -1.385 -22.047 1.00 97.94 137 VAL A N 1
ATOM 1026 C CA . VAL A 1 137 ? 2.330 -1.087 -23.067 1.00 97.94 137 VAL A CA 1
ATOM 1027 C C . VAL A 1 137 ? 2.956 -0.338 -24.238 1.00 97.94 137 VAL A C 1
ATOM 1029 O O . VAL A 1 137 ? 2.788 -0.726 -25.389 1.00 97.94 137 VAL A O 1
ATOM 1032 N N . LYS A 1 138 ? 3.682 0.744 -23.944 1.00 97.62 138 LYS A N 1
ATOM 1033 C CA . LYS A 1 138 ? 4.385 1.574 -24.931 1.00 97.62 138 LYS A CA 1
ATOM 1034 C C . LYS A 1 138 ? 5.438 2.440 -24.247 1.00 97.62 138 LYS A C 1
ATOM 1036 O O . LYS A 1 138 ? 5.392 2.629 -23.033 1.00 97.62 138 LYS A O 1
ATOM 1041 N N . TRP A 1 139 ? 6.353 3.001 -25.022 1.00 97.75 139 TRP A N 1
ATOM 1042 C CA . TRP A 1 139 ? 7.297 4.015 -24.558 1.00 97.75 139 TRP A CA 1
ATOM 1043 C C . TRP A 1 139 ? 7.535 5.051 -25.654 1.00 97.75 139 TRP A C 1
ATOM 1045 O O . TRP A 1 139 ? 7.292 4.777 -26.830 1.00 97.75 139 TRP A O 1
ATOM 1055 N N . MET A 1 140 ? 7.973 6.243 -25.261 1.00 95.69 140 MET A N 1
ATOM 1056 C CA . MET A 1 140 ? 8.420 7.265 -26.209 1.00 95.69 140 MET A CA 1
ATOM 1057 C C . MET A 1 140 ? 9.845 6.970 -26.673 1.00 95.69 140 MET A C 1
ATOM 1059 O O . MET A 1 140 ? 10.617 6.343 -25.953 1.00 95.69 140 MET A O 1
ATOM 1063 N N . GLU A 1 141 ? 10.224 7.424 -27.864 1.00 93.94 141 GLU A N 1
ATOM 1064 C CA . GLU A 1 141 ? 11.627 7.332 -28.268 1.00 93.94 141 GLU A CA 1
ATOM 1065 C C . GLU A 1 141 ? 12.512 8.098 -27.271 1.00 93.94 141 GLU A C 1
ATOM 1067 O O . GLU A 1 141 ? 12.165 9.225 -26.900 1.00 93.94 141 GLU A O 1
ATOM 1072 N N . PRO A 1 142 ? 13.626 7.507 -26.798 1.00 93.56 142 PRO A N 1
ATOM 1073 C CA . PRO A 1 142 ? 14.466 8.178 -25.826 1.00 93.56 142 PRO A CA 1
ATOM 1074 C C . PRO A 1 142 ? 15.015 9.508 -26.337 1.00 93.56 142 PRO A C 1
ATOM 1076 O O . PRO A 1 142 ? 15.677 9.567 -27.373 1.00 93.56 142 PRO A O 1
ATOM 1079 N N . VAL A 1 143 ? 14.802 10.566 -25.561 1.00 91.81 143 VAL A N 1
ATOM 1080 C CA . VAL A 1 143 ? 15.297 11.909 -25.864 1.00 91.81 143 VAL A CA 1
ATOM 1081 C C . VAL A 1 143 ? 16.572 12.155 -25.070 1.00 91.81 143 VAL A C 1
ATOM 1083 O O . VAL A 1 143 ? 16.619 11.935 -23.859 1.00 91.81 143 VAL A O 1
ATOM 1086 N N . THR A 1 144 ? 17.624 12.611 -25.744 1.00 89.00 144 THR A N 1
ATOM 1087 C CA . THR A 1 144 ? 18.890 12.972 -25.095 1.00 89.00 144 THR A CA 1
ATOM 1088 C C . THR A 1 144 ? 18.869 14.441 -24.695 1.00 89.00 144 THR A C 1
ATOM 1090 O O . THR A 1 144 ? 18.780 15.320 -25.548 1.00 89.00 144 THR A O 1
ATOM 1093 N N . MET A 1 145 ? 18.983 14.708 -23.394 1.00 74.50 145 MET A N 1
ATOM 1094 C CA . MET A 1 145 ? 19.115 16.049 -22.827 1.00 74.50 145 MET A CA 1
ATOM 1095 C C . MET A 1 145 ? 20.464 16.144 -22.105 1.00 74.50 145 MET A C 1
ATOM 1097 O O . MET A 1 145 ? 20.663 15.568 -21.033 1.00 74.50 145 MET A O 1
ATOM 1101 N N . GLY A 1 146 ? 21.426 16.846 -22.710 1.00 77.00 146 GLY A N 1
ATOM 1102 C CA . GLY A 1 146 ? 22.797 16.916 -22.194 1.00 77.00 146 GLY A CA 1
ATOM 1103 C C . GLY A 1 146 ? 23.477 15.540 -22.175 1.00 77.00 146 GLY A C 1
ATOM 1104 O O . GLY A 1 146 ? 23.529 14.857 -23.193 1.00 77.00 146 GLY A O 1
ATOM 1105 N N . ALA A 1 147 ? 23.996 15.126 -21.016 1.00 75.25 147 ALA A N 1
ATOM 1106 C CA . ALA A 1 147 ? 24.716 13.857 -20.849 1.00 75.25 147 ALA A CA 1
ATOM 1107 C C . ALA A 1 147 ? 23.809 12.642 -20.555 1.00 75.25 147 ALA A C 1
ATOM 1109 O O . ALA A 1 147 ? 24.311 11.559 -20.256 1.00 75.25 147 ALA A O 1
ATOM 1110 N N . SER A 1 148 ? 22.483 12.803 -20.561 1.00 80.50 148 SER A N 1
ATOM 1111 C CA . SER A 1 148 ? 21.540 11.751 -20.165 1.00 80.50 148 SER A CA 1
ATOM 1112 C C . SER A 1 148 ? 20.403 11.589 -21.164 1.00 80.50 148 SER A C 1
ATOM 1114 O O . SER A 1 148 ? 19.875 12.565 -21.689 1.00 80.50 148 SER A O 1
ATOM 1116 N N . SER A 1 149 ? 20.017 10.337 -21.409 1.00 92.19 149 SER A N 1
ATOM 1117 C CA . SER A 1 149 ? 18.846 9.992 -22.217 1.00 92.19 149 SER A CA 1
ATOM 1118 C C . SER A 1 149 ? 17.673 9.659 -21.301 1.00 92.19 149 SER A C 1
ATOM 1120 O O . SER A 1 149 ? 17.869 9.003 -20.278 1.00 92.19 149 SER A O 1
ATOM 1122 N N . GLN A 1 150 ? 16.474 10.127 -21.637 1.00 94.69 150 GLN A N 1
ATOM 1123 C CA . GLN A 1 150 ? 15.258 9.906 -20.859 1.00 94.69 150 GLN A CA 1
ATOM 1124 C C . GLN A 1 150 ? 14.122 9.397 -21.741 1.00 94.69 150 GLN A C 1
ATOM 1126 O O . GLN A 1 150 ? 14.055 9.702 -22.928 1.00 94.69 150 GLN A O 1
ATOM 1131 N N . THR A 1 151 ? 13.212 8.633 -21.149 1.00 95.94 151 THR A N 1
ATOM 1132 C CA . THR A 1 151 ? 12.007 8.132 -21.816 1.00 95.94 151 THR A CA 1
ATOM 1133 C C . THR A 1 151 ? 10.850 8.051 -20.834 1.00 95.94 151 THR A C 1
ATOM 1135 O O . THR A 1 151 ? 11.046 7.759 -19.654 1.00 95.94 151 THR A O 1
ATOM 1138 N N . GLU A 1 152 ? 9.628 8.242 -21.324 1.00 96.94 152 GLU A N 1
ATOM 1139 C CA . GLU A 1 152 ? 8.424 7.865 -20.584 1.00 96.94 152 GLU A CA 1
ATOM 1140 C C . GLU A 1 152 ? 7.961 6.486 -21.045 1.00 96.94 152 GLU A C 1
ATOM 1142 O O . GLU A 1 152 ? 7.922 6.194 -22.243 1.00 96.94 152 GLU A O 1
ATOM 1147 N N . VAL A 1 153 ? 7.639 5.627 -20.083 1.00 98.12 153 VAL A N 1
ATOM 1148 C CA . VAL A 1 153 ? 7.187 4.256 -20.309 1.00 98.12 153 VAL A CA 1
ATOM 1149 C C . VAL A 1 153 ? 5.806 4.105 -19.696 1.00 98.12 153 VAL A C 1
ATOM 1151 O O . VAL A 1 153 ? 5.631 4.277 -18.491 1.00 98.12 153 VAL A O 1
ATOM 1154 N N . THR A 1 154 ? 4.826 3.760 -20.526 1.00 98.38 154 THR A N 1
ATOM 1155 C CA . THR A 1 154 ? 3.497 3.356 -20.078 1.00 98.38 154 THR A CA 1
ATOM 1156 C C . THR A 1 154 ? 3.500 1.860 -19.792 1.00 98.38 154 THR A C 1
ATOM 1158 O O . THR A 1 154 ? 3.864 1.055 -20.654 1.00 98.38 154 THR A O 1
ATOM 1161 N N . TYR A 1 155 ? 3.070 1.476 -18.598 1.00 98.12 155 TYR A N 1
ATOM 1162 C CA . TYR A 1 155 ? 3.004 0.086 -18.162 1.00 98.12 155 TYR A CA 1
ATOM 1163 C C . TYR A 1 155 ? 1.697 -0.181 -17.418 1.00 98.12 155 TYR A C 1
ATOM 1165 O O . TYR A 1 155 ? 1.072 0.733 -16.892 1.00 98.12 155 TYR A O 1
ATOM 1173 N N . THR A 1 156 ? 1.289 -1.442 -17.352 1.00 98.12 156 THR A N 1
ATOM 1174 C CA . THR A 1 156 ? 0.250 -1.889 -16.421 1.00 98.12 156 THR A CA 1
ATOM 1175 C C . THR A 1 156 ? 0.907 -2.624 -15.261 1.00 98.12 156 THR A C 1
ATOM 1177 O O . THR A 1 156 ? 1.931 -3.297 -15.429 1.00 98.12 156 THR A O 1
ATOM 1180 N N . TYR A 1 157 ? 0.310 -2.548 -14.076 1.00 97.38 157 TYR A N 1
ATOM 1181 C CA . TYR A 1 157 ? 0.796 -3.256 -12.890 1.00 97.38 157 TYR A CA 1
ATOM 1182 C C . TYR A 1 157 ? -0.075 -4.464 -12.557 1.00 97.38 157 TYR A C 1
ATOM 1184 O O . TYR A 1 157 ? -1.210 -4.557 -12.997 1.00 97.38 157 TYR A O 1
ATOM 1192 N N . LYS A 1 158 ? 0.432 -5.368 -11.729 1.00 96.69 158 LYS A N 1
ATOM 1193 C CA . LYS A 1 158 ? -0.349 -6.338 -10.952 1.00 96.69 158 LYS A CA 1
ATOM 1194 C C . LYS A 1 158 ? 0.017 -6.187 -9.477 1.00 96.69 158 LYS A C 1
ATOM 1196 O O . LYS A 1 158 ? 1.059 -5.609 -9.166 1.00 96.69 158 LYS A O 1
ATOM 1201 N N . ILE A 1 159 ? -0.802 -6.730 -8.585 1.00 97.06 159 ILE A N 1
ATOM 1202 C CA . ILE A 1 159 ? -0.524 -6.727 -7.146 1.00 97.06 159 ILE A CA 1
ATOM 1203 C C . ILE A 1 159 ? -0.023 -8.115 -6.751 1.00 97.06 159 ILE A C 1
ATOM 1205 O O . ILE A 1 159 ? -0.736 -9.107 -6.897 1.00 97.06 159 ILE A O 1
ATOM 1209 N N . ALA A 1 160 ? 1.223 -8.190 -6.299 1.00 95.31 160 ALA A N 1
ATOM 1210 C CA . ALA A 1 160 ? 1.782 -9.367 -5.655 1.00 95.31 160 ALA A CA 1
ATOM 1211 C C . ALA A 1 160 ? 1.412 -9.368 -4.165 1.00 95.31 160 ALA A C 1
ATOM 1213 O O . ALA A 1 160 ? 1.224 -8.306 -3.573 1.00 95.31 160 ALA A O 1
ATOM 1214 N N . ASN A 1 161 ? 1.327 -10.561 -3.569 1.00 95.00 161 ASN A N 1
ATOM 1215 C CA . ASN A 1 161 ? 1.051 -10.748 -2.139 1.00 95.00 161 ASN A CA 1
ATOM 1216 C C . ASN A 1 161 ? -0.217 -10.017 -1.660 1.00 95.00 161 ASN A C 1
ATOM 1218 O O . ASN A 1 161 ? -0.225 -9.441 -0.573 1.00 95.00 161 ASN A O 1
ATOM 1222 N N . LEU A 1 162 ? -1.273 -10.012 -2.486 1.00 96.50 162 LEU A N 1
ATOM 1223 C CA . LEU A 1 162 ? -2.524 -9.336 -2.153 1.00 96.50 162 LEU A CA 1
ATOM 1224 C C . LEU A 1 162 ? -3.129 -9.942 -0.882 1.00 96.50 162 LEU A C 1
ATOM 1226 O O . LEU A 1 162 ? -3.505 -11.115 -0.866 1.00 96.50 162 LEU A O 1
ATOM 1230 N N . ALA A 1 163 ? -3.240 -9.134 0.167 1.00 97.38 163 ALA A N 1
ATOM 1231 C CA . ALA A 1 163 ? -3.808 -9.561 1.431 1.00 97.38 163 ALA A CA 1
ATOM 1232 C C . ALA A 1 163 ? -5.304 -9.902 1.257 1.00 97.38 163 ALA A C 1
ATOM 1234 O O . ALA A 1 163 ? -6.039 -9.102 0.668 1.00 97.38 163 ALA A O 1
ATOM 1235 N N . PRO A 1 164 ? -5.795 -11.046 1.778 1.00 96.44 164 PRO A N 1
ATOM 1236 C CA . PRO A 1 164 ? -7.185 -11.466 1.573 1.00 96.44 164 PRO A CA 1
ATOM 1237 C C . PRO A 1 164 ? -8.222 -10.440 2.040 1.00 96.44 164 PRO A C 1
ATOM 1239 O O . PRO A 1 164 ? -9.265 -10.281 1.410 1.00 96.44 164 PRO A O 1
ATOM 1242 N N . TRP A 1 165 ? -7.925 -9.698 3.111 1.00 97.00 165 TRP A N 1
ATOM 1243 C CA . TRP A 1 165 ? -8.826 -8.677 3.643 1.00 97.00 165 TRP A CA 1
ATOM 1244 C C . TRP A 1 165 ? -9.108 -7.546 2.640 1.00 97.00 165 TRP A C 1
ATOM 1246 O O . TRP A 1 165 ? -10.216 -7.024 2.618 1.00 97.00 165 TRP A O 1
ATOM 1256 N N . ALA A 1 166 ? -8.163 -7.212 1.756 1.00 97.25 166 ALA A N 1
ATOM 1257 C CA . ALA A 1 166 ? -8.325 -6.143 0.767 1.00 97.25 166 ALA A CA 1
ATOM 1258 C C . ALA A 1 166 ? -9.234 -6.526 -0.415 1.00 97.25 166 ALA A C 1
ATOM 1260 O O . ALA A 1 166 ? -9.641 -5.672 -1.203 1.00 97.25 166 ALA A O 1
ATOM 1261 N N . GLN A 1 167 ? -9.572 -7.811 -0.548 1.00 95.56 167 GLN A N 1
ATOM 1262 C CA . GLN A 1 167 ? -10.545 -8.289 -1.535 1.00 95.56 167 GLN A CA 1
ATOM 1263 C C . GLN A 1 167 ? -11.985 -8.215 -1.021 1.00 95.56 167 GLN A C 1
ATOM 1265 O O . GLN A 1 167 ? -12.919 -8.446 -1.787 1.00 95.56 167 GLN A O 1
ATOM 1270 N N . ARG A 1 168 ? -12.185 -7.935 0.272 1.00 97.44 168 ARG A N 1
ATOM 1271 C CA . ARG A 1 168 ? -13.524 -7.941 0.850 1.00 97.44 168 ARG A CA 1
ATOM 1272 C C . ARG A 1 168 ? -14.350 -6.756 0.320 1.00 97.44 168 ARG A C 1
ATOM 1274 O O . ARG A 1 168 ? -13.835 -5.636 0.286 1.00 97.44 168 ARG A O 1
ATOM 1281 N N . PRO A 1 169 ? -15.628 -6.964 -0.051 1.00 97.00 169 PRO A N 1
ATOM 1282 C CA . PRO A 1 169 ? -16.473 -5.891 -0.575 1.00 97.00 169 PRO A CA 1
ATOM 1283 C C . PRO A 1 169 ? -16.706 -4.737 0.406 1.00 97.00 169 PRO A C 1
ATOM 1285 O O . PRO A 1 169 ? -16.764 -3.590 -0.019 1.00 97.00 169 PRO A O 1
ATOM 1288 N N . ASP A 1 170 ? -16.811 -5.026 1.705 1.00 96.56 170 ASP A N 1
ATOM 1289 C CA . ASP A 1 170 ? -16.971 -4.013 2.754 1.00 96.56 170 ASP A CA 1
ATOM 1290 C C . ASP A 1 170 ? -15.729 -3.120 2.872 1.00 96.56 170 ASP A C 1
ATOM 1292 O O . ASP A 1 170 ? -15.847 -1.899 2.909 1.00 96.56 170 ASP A O 1
ATOM 1296 N N . ILE A 1 171 ? -14.531 -3.713 2.824 1.00 97.69 171 ILE A N 1
ATOM 1297 C CA . ILE A 1 171 ? -13.268 -2.968 2.777 1.00 97.69 171 ILE A CA 1
ATOM 1298 C C . ILE A 1 171 ? -13.212 -2.089 1.530 1.00 97.69 171 ILE A C 1
ATOM 1300 O O . ILE A 1 171 ? -12.899 -0.912 1.630 1.00 97.69 171 ILE A O 1
ATOM 1304 N N . GLN A 1 172 ? -13.523 -2.624 0.353 1.00 96.88 172 GLN A N 1
ATOM 1305 C CA . GLN A 1 172 ? -13.459 -1.843 -0.885 1.00 96.88 172 GLN A CA 1
ATOM 1306 C C . GLN A 1 172 ? -14.509 -0.725 -0.950 1.00 96.88 172 GLN A C 1
ATOM 1308 O O . GLN A 1 172 ? -14.278 0.292 -1.601 1.00 96.88 172 GLN A O 1
ATOM 1313 N N . HIS A 1 173 ? -15.650 -0.901 -0.284 1.00 96.25 173 HIS A N 1
ATOM 1314 C CA . HIS A 1 173 ? -16.664 0.138 -0.161 1.00 96.25 173 HIS A CA 1
ATOM 1315 C C . HIS A 1 173 ? -16.170 1.316 0.689 1.00 96.25 173 HIS A C 1
ATOM 1317 O O . HIS A 1 173 ? -16.264 2.460 0.251 1.00 96.25 173 HIS A O 1
ATOM 1323 N N . GLU A 1 174 ? -15.597 1.034 1.863 1.00 96.31 174 GLU A N 1
ATOM 1324 C CA . GLU A 1 174 ? -15.102 2.069 2.784 1.00 96.31 174 GLU A CA 1
ATOM 1325 C C . GLU A 1 174 ? -13.764 2.684 2.347 1.00 96.31 174 GLU A C 1
ATOM 1327 O O . GLU A 1 174 ? -13.490 3.862 2.585 1.00 96.31 174 GLU A O 1
ATOM 1332 N N . PHE A 1 175 ? -12.916 1.893 1.689 1.00 96.50 175 PHE A N 1
ATOM 1333 C CA . PHE A 1 175 ? -11.588 2.284 1.227 1.00 96.50 175 PHE A CA 1
ATOM 1334 C C . PHE A 1 175 ? -11.554 2.310 -0.304 1.00 96.50 175 PHE A C 1
ATOM 1336 O O . PHE A 1 175 ? -11.078 1.387 -0.972 1.00 96.50 175 PHE A O 1
ATOM 1343 N N . GLY A 1 176 ? -12.072 3.400 -0.879 1.00 95.00 176 GLY A N 1
ATOM 1344 C CA . GLY A 1 176 ? -12.149 3.579 -2.333 1.00 95.00 176 GLY A CA 1
ATOM 1345 C C . GLY A 1 176 ? -10.788 3.552 -3.048 1.00 95.00 176 GLY A C 1
ATOM 1346 O O . GLY A 1 176 ? -10.717 3.196 -4.225 1.00 95.00 176 GLY A O 1
ATOM 1347 N N . ASP A 1 177 ? -9.695 3.864 -2.347 1.00 94.56 177 ASP A N 1
ATOM 1348 C CA . ASP A 1 177 ? -8.325 3.703 -2.844 1.00 94.56 177 ASP A CA 1
ATOM 1349 C C . ASP A 1 177 ? -7.962 2.223 -3.051 1.00 94.56 177 ASP A C 1
ATOM 1351 O O . ASP A 1 177 ? -7.395 1.865 -4.087 1.00 94.56 177 ASP A O 1
ATOM 1355 N N . VAL A 1 178 ? -8.346 1.350 -2.111 1.00 96.94 178 VAL A N 1
ATOM 1356 C CA . VAL A 1 178 ? -8.181 -0.107 -2.226 1.00 96.94 178 VAL A CA 1
ATOM 1357 C C . VAL A 1 178 ? -8.983 -0.629 -3.414 1.00 96.94 178 VAL A C 1
ATOM 1359 O O . VAL A 1 178 ? -8.430 -1.345 -4.248 1.00 96.94 178 VAL A O 1
ATOM 1362 N N . LEU A 1 179 ? -10.252 -0.226 -3.543 1.00 96.00 179 LEU A N 1
ATOM 1363 C CA . LEU A 1 179 ? -11.104 -0.594 -4.680 1.00 96.00 179 LEU A CA 1
ATOM 1364 C C . LEU A 1 179 ? -10.455 -0.218 -6.017 1.00 96.00 179 LEU A C 1
ATOM 1366 O O . LEU A 1 179 ? -10.335 -1.059 -6.910 1.00 96.00 179 LEU A O 1
ATOM 1370 N N . ALA A 1 180 ? -10.025 1.038 -6.155 1.00 95.25 180 ALA A N 1
ATOM 1371 C CA . ALA A 1 180 ? -9.443 1.548 -7.390 1.00 95.25 180 ALA A CA 1
ATOM 1372 C C . ALA A 1 180 ? -8.158 0.797 -7.774 1.00 95.25 180 ALA A C 1
ATOM 1374 O O . ALA A 1 180 ? -7.983 0.418 -8.935 1.00 95.25 180 ALA A O 1
ATOM 1375 N N . ILE A 1 181 ? -7.274 0.544 -6.804 1.00 94.75 181 ILE A N 1
ATOM 1376 C CA . ILE A 1 181 ? -5.990 -0.122 -7.044 1.00 94.75 181 ILE A CA 1
ATOM 1377 C C . ILE A 1 181 ? -6.181 -1.618 -7.332 1.00 94.75 181 ILE A C 1
ATOM 1379 O O . ILE A 1 181 ? -5.592 -2.152 -8.272 1.00 94.75 181 ILE A O 1
ATOM 1383 N N . VAL A 1 182 ? -7.030 -2.313 -6.574 1.00 95.25 182 VAL A N 1
ATOM 1384 C CA . VAL A 1 182 ? -7.284 -3.743 -6.799 1.00 95.25 182 VAL A CA 1
ATOM 1385 C C . VAL A 1 182 ? -7.969 -3.969 -8.150 1.00 95.25 182 VAL A C 1
ATOM 1387 O O . VAL A 1 182 ? -7.519 -4.813 -8.925 1.00 95.25 182 VAL A O 1
ATOM 1390 N N . ASN A 1 183 ? -8.987 -3.176 -8.496 1.00 93.88 183 ASN A N 1
ATOM 1391 C CA . ASN A 1 183 ? -9.697 -3.326 -9.772 1.00 93.88 183 ASN A CA 1
ATOM 1392 C C . ASN A 1 183 ? -8.893 -2.841 -10.983 1.00 93.88 183 ASN A C 1
ATOM 1394 O O . ASN A 1 183 ? -9.113 -3.323 -12.100 1.00 93.88 183 ASN A O 1
ATOM 1398 N N . GLY A 1 184 ? -7.974 -1.897 -10.770 1.00 92.75 184 GLY A N 1
ATOM 1399 C CA . GLY A 1 184 ? -7.051 -1.400 -11.784 1.00 92.75 184 GLY A CA 1
ATOM 1400 C C . GLY A 1 184 ? -5.923 -2.376 -12.119 1.00 92.75 184 GLY A C 1
ATOM 1401 O O . GLY A 1 184 ? -5.281 -2.218 -13.161 1.00 92.75 184 GLY A O 1
ATOM 1402 N N . ALA A 1 185 ? -5.689 -3.403 -11.297 1.00 92.94 185 ALA A N 1
ATOM 1403 C CA . ALA A 1 185 ? -4.654 -4.394 -11.552 1.00 92.94 185 ALA A CA 1
ATOM 1404 C C . ALA A 1 185 ? -4.825 -5.037 -12.943 1.00 92.94 185 ALA A C 1
ATOM 1406 O O . ALA A 1 185 ? -5.881 -5.536 -13.324 1.00 92.94 185 ALA A O 1
ATOM 1407 N N . SER A 1 186 ? -3.738 -5.032 -13.704 1.00 90.62 186 SER A N 1
ATOM 1408 C CA . SER A 1 186 ? -3.583 -5.493 -15.089 1.00 90.62 186 SER A CA 1
ATOM 1409 C C . SER A 1 186 ? -4.364 -4.698 -16.143 1.00 90.62 186 SER A C 1
ATOM 1411 O O . SER A 1 186 ? -4.312 -5.060 -17.315 1.00 90.62 186 SER A O 1
ATOM 1413 N N . LYS A 1 187 ? -5.057 -3.616 -15.761 1.00 93.69 187 LYS A N 1
ATOM 1414 C CA . LYS A 1 187 ? -5.917 -2.816 -16.654 1.00 93.69 187 LYS A CA 1
ATOM 1415 C C . LYS A 1 187 ? -5.504 -1.348 -16.730 1.00 93.69 187 LYS A C 1
ATOM 1417 O O . LYS A 1 187 ? -5.545 -0.754 -17.801 1.00 93.69 187 LYS A O 1
ATOM 1422 N N . ALA A 1 188 ? -5.142 -0.758 -15.595 1.00 93.44 188 ALA A N 1
ATOM 1423 C CA . ALA A 1 188 ? -4.799 0.651 -15.501 1.00 93.44 188 ALA A CA 1
ATOM 1424 C C . ALA A 1 188 ? -3.385 0.907 -16.033 1.00 93.44 188 ALA A C 1
ATOM 1426 O O . ALA A 1 188 ? -2.436 0.205 -15.674 1.00 93.44 188 ALA A O 1
ATOM 1427 N N . ASN A 1 189 ? -3.267 1.938 -16.869 1.00 96.06 189 ASN A N 1
ATOM 1428 C CA . ASN A 1 189 ? -1.992 2.439 -17.358 1.00 96.06 189 ASN A CA 1
ATOM 1429 C C . ASN A 1 189 ? -1.363 3.369 -16.317 1.00 96.06 189 ASN A C 1
ATOM 1431 O O . ASN A 1 189 ? -1.994 4.321 -15.869 1.00 96.06 189 ASN A O 1
ATOM 1435 N N . GLU A 1 190 ? -0.102 3.115 -16.006 1.00 95.88 190 GLU A N 1
ATOM 1436 C CA . GLU A 1 190 ? 0.773 3.939 -15.181 1.00 95.88 190 GLU A CA 1
ATOM 1437 C C . GLU A 1 190 ? 1.927 4.440 -16.055 1.00 95.88 190 GLU A C 1
ATOM 1439 O O . GLU A 1 190 ? 2.324 3.777 -17.020 1.00 95.88 190 GLU A O 1
ATOM 1444 N N . ILE A 1 191 ? 2.479 5.606 -15.728 1.00 96.75 191 ILE A N 1
ATOM 1445 C CA . ILE A 1 191 ? 3.603 6.191 -16.466 1.00 96.75 191 ILE A CA 1
ATOM 1446 C C . ILE A 1 191 ? 4.805 6.282 -15.536 1.00 96.75 191 ILE A C 1
ATOM 1448 O O . ILE A 1 191 ? 4.732 6.884 -14.468 1.00 96.75 191 ILE A O 1
ATOM 1452 N N . ALA A 1 192 ? 5.925 5.704 -15.961 1.00 96.62 192 ALA A N 1
ATOM 1453 C CA . ALA A 1 192 ? 7.216 5.875 -15.312 1.00 96.62 192 ALA A CA 1
ATOM 1454 C C . ALA A 1 192 ? 8.145 6.684 -16.222 1.00 96.62 192 ALA A C 1
ATOM 1456 O O . ALA A 1 192 ? 8.267 6.392 -17.414 1.00 96.62 192 ALA A O 1
ATOM 1457 N N . ARG A 1 193 ? 8.830 7.681 -15.655 1.00 96.19 193 ARG A N 1
ATOM 1458 C CA . ARG A 1 193 ? 9.927 8.382 -16.334 1.00 96.19 193 ARG A CA 1
ATOM 1459 C C . ARG A 1 193 ? 11.231 7.683 -16.002 1.00 96.19 193 ARG A C 1
ATOM 1461 O O . ARG A 1 193 ? 11.533 7.493 -14.827 1.00 96.19 193 ARG A O 1
ATOM 1468 N N . LEU A 1 194 ? 11.981 7.275 -17.015 1.00 96.00 194 LEU A N 1
ATOM 1469 C CA . LEU A 1 194 ? 13.240 6.560 -16.848 1.00 96.00 194 LEU A CA 1
ATOM 1470 C C . LEU A 1 194 ? 14.387 7.396 -17.410 1.00 96.00 194 LEU A C 1
ATOM 1472 O O . LEU A 1 194 ? 14.249 8.024 -18.458 1.00 96.00 194 LEU A O 1
ATOM 1476 N N . GLN A 1 195 ? 15.528 7.356 -16.731 1.00 95.19 195 GLN A N 1
ATOM 1477 C CA . GLN A 1 195 ? 16.791 7.928 -17.176 1.00 95.19 195 GLN A CA 1
ATOM 1478 C C . GLN A 1 195 ? 17.795 6.806 -17.438 1.00 95.19 195 GLN A C 1
ATOM 1480 O O . GLN A 1 195 ? 17.901 5.844 -16.675 1.00 95.19 195 GLN A O 1
ATOM 1485 N N . LEU A 1 196 ? 18.544 6.934 -18.527 1.00 93.94 196 LEU A N 1
ATOM 1486 C CA . LEU A 1 196 ? 19.645 6.046 -18.853 1.00 93.94 196 LEU A CA 1
ATOM 1487 C C . LEU A 1 196 ? 20.876 6.413 -18.020 1.00 93.94 196 LEU A C 1
ATOM 1489 O O . LEU A 1 196 ? 21.401 7.521 -18.126 1.00 93.94 196 LEU A O 1
ATOM 1493 N N . THR A 1 197 ? 21.370 5.454 -17.244 1.00 91.25 197 THR A N 1
ATOM 1494 C CA . THR A 1 197 ? 22.613 5.534 -16.473 1.00 91.25 197 THR A CA 1
ATOM 1495 C C . THR A 1 197 ? 23.695 4.648 -17.102 1.00 91.25 197 THR A C 1
ATOM 1497 O O . THR A 1 197 ? 23.495 3.975 -18.122 1.00 91.25 197 THR A O 1
ATOM 1500 N N . ASN A 1 198 ? 24.882 4.622 -16.493 1.00 88.38 198 ASN A N 1
ATOM 1501 C CA . ASN A 1 198 ? 25.942 3.686 -16.871 1.00 88.38 198 ASN A CA 1
ATOM 1502 C C . ASN A 1 198 ? 25.592 2.217 -16.557 1.00 88.38 198 ASN A C 1
ATOM 1504 O O . ASN A 1 198 ? 26.216 1.319 -17.118 1.00 88.38 198 ASN A O 1
ATOM 1508 N N . ARG A 1 199 ? 24.605 1.969 -15.685 1.00 87.56 199 ARG A N 1
ATOM 1509 C CA . ARG A 1 199 ? 24.163 0.631 -15.258 1.00 87.56 199 ARG A CA 1
ATOM 1510 C C . ARG A 1 199 ? 22.895 0.143 -15.969 1.00 87.56 199 ARG A C 1
ATOM 1512 O O . ARG A 1 199 ? 22.491 -1.000 -15.761 1.00 87.56 199 ARG A O 1
ATOM 1519 N N . GLY A 1 200 ? 22.298 0.973 -16.822 1.00 92.62 200 GLY A N 1
ATOM 1520 C CA . GLY A 1 200 ? 21.043 0.693 -17.518 1.00 92.62 200 GLY A CA 1
ATOM 1521 C C . GLY A 1 200 ? 20.004 1.767 -17.225 1.00 92.62 200 GLY A C 1
ATOM 1522 O O . GLY A 1 200 ? 20.350 2.896 -16.896 1.00 92.62 200 GLY A O 1
ATOM 1523 N N . TRP A 1 201 ? 18.730 1.432 -17.379 1.00 95.62 201 TRP A N 1
ATOM 1524 C CA . TRP A 1 201 ? 17.640 2.362 -17.100 1.00 95.62 201 TRP A CA 1
ATOM 1525 C C . TRP A 1 201 ? 17.275 2.374 -15.617 1.00 95.62 201 TRP A C 1
ATOM 1527 O O . TRP A 1 201 ? 17.213 1.322 -14.984 1.00 95.62 201 TRP A O 1
ATOM 1537 N N . GLU A 1 202 ? 16.979 3.555 -15.084 1.00 95.69 202 GLU A N 1
ATOM 1538 C CA . GLU A 1 202 ? 16.509 3.753 -13.712 1.00 95.69 202 GLU A CA 1
ATOM 1539 C C . GLU A 1 202 ? 15.306 4.700 -13.714 1.00 95.69 202 GLU A C 1
ATOM 1541 O O . GLU A 1 202 ? 15.250 5.632 -14.515 1.00 95.69 202 GLU A O 1
ATOM 1546 N N . VAL A 1 203 ? 14.323 4.456 -12.844 1.00 95.56 203 VAL A N 1
ATOM 1547 C CA . VAL A 1 203 ? 13.173 5.359 -12.688 1.00 95.56 203 VAL A CA 1
ATOM 1548 C C . VAL A 1 203 ? 13.643 6.655 -12.027 1.00 95.56 203 VAL A C 1
ATOM 1550 O O . VAL A 1 203 ? 14.316 6.623 -10.997 1.00 95.56 203 VAL A O 1
ATOM 1553 N N . LEU A 1 204 ? 13.276 7.791 -12.615 1.00 89.88 204 LEU A N 1
ATOM 1554 C CA . LEU A 1 204 ? 13.466 9.108 -12.023 1.00 89.88 204 LEU A CA 1
ATOM 1555 C C . LEU A 1 204 ? 12.526 9.239 -10.824 1.00 89.88 204 LEU A C 1
ATOM 1557 O O . LEU A 1 204 ? 11.307 9.259 -10.998 1.00 89.88 204 LEU A O 1
ATOM 1561 N N . ASN A 1 205 ? 13.090 9.313 -9.617 1.00 66.62 205 ASN A N 1
ATOM 1562 C CA . ASN A 1 205 ? 12.307 9.621 -8.424 1.00 66.62 205 ASN A CA 1
ATOM 1563 C C . ASN A 1 205 ? 11.656 11.003 -8.603 1.00 66.62 205 ASN A C 1
ATOM 1565 O O . ASN A 1 205 ? 12.353 11.964 -8.934 1.00 66.62 205 ASN A O 1
ATOM 1569 N N . GLN A 1 206 ? 10.338 11.068 -8.410 1.00 50.97 206 GLN A N 1
ATOM 1570 C CA . GLN A 1 206 ? 9.595 12.321 -8.257 1.00 50.97 206 GLN A CA 1
ATOM 1571 C C . GLN A 1 206 ? 9.623 12.774 -6.801 1.00 50.97 206 GLN A C 1
ATOM 1573 O O . GLN A 1 206 ? 9.593 11.886 -5.917 1.00 50.97 206 GLN A O 1
#

Sequence (206 aa):
MRNFSIFLLAGVVALTACDSARKPSAGNFRKAIDQYLAKQGKTCTWVVTSFPVDVSESEQKLQSGAAPQMAVLEVAGLLRSSDTVAAVPGILGPSAPRRVKRYEPTEEGKKYLQQVPGALGQRAGFCYGDKTVYSIVKWMEPVTMGASSQTEVTYTYKIANLAPWAQRPDIQHEFGDVLAIVNGASKANEIARLQLTNRGWEVLNQ